Protein AF-0000000080790306 (afdb_homodimer)

Nearest PDB structures (foldseek):
  3jrs-assembly3_C  TM=6.496E-01  e=1.562E-02  Arabidopsis thaliana
  6v8l-assembly2_B  TM=5.147E-01  e=2.222E-02  Arachis hypogaea
  1y8c-assembly1_A  TM=3.894E-01  e=1.935E+00  Clostridium acetobutylicum ATCC 824
  3jrs-assembly3_C  TM=6.374E-01  e=2.378E-02  Arabidopsis thaliana
  6v8l-assembly2_B  TM=5.147E-01  e=3.000E-02  Arachis hypogaea

Radius of gyration: 19.48 Å; Cα contacts (8 Å, |Δi|>4): 700; chains: 2; bounding box: 51×55×48 Å

Secondary structure (DSSP, 8-state):
---EEEESS-HHHHHHHHT-HHHHHHHHTSEEEEEEEETTTTEEE-GGG-SS---EEEEEEEE--TTT--EEEEEEEEEEEEETTEEEEEEEETTSSEEEEEEEEEEEETTEEEEEEEEEEEE---HHHHHTT-S-GGGSTTT-HHHHIIIIIIHHHHHHHHSTHHHHTT-/---EEEESS-HHHHHHHHT-HHHHHHHH-SEEEEEEEETTTTEEE-GGG-SS---EEEEEEEEEETTTEEEEEEEEEEEEEEETTEEEEEEEETTSSEEEEEEEEEEEETTEEEEEEEEEEEE---HHHHHTT-S-GGGSTTT-HHHHIIIIIIHHHHHHHHSTHHHHTT-

pLDDT: mean 91.95, std 13.02, range [29.2, 98.88]

Structure (mmCIF, N/CA/C/O backbone):
data_AF-0000000080790306-model_v1
#
loop_
_entity.id
_entity.type
_entity.pdbx_description
1 polymer 'Uncharacterized protein'
#
loop_
_atom_site.group_PDB
_atom_site.id
_atom_site.type_symbol
_atom_site.label_atom_id
_atom_site.label_alt_id
_atom_site.label_comp_id
_atom_site.label_asym_id
_atom_site.label_entity_id
_atom_site.label_seq_id
_atom_site.pdbx_PDB_ins_code
_atom_site.Cartn_x
_atom_site.Cartn_y
_atom_site.Cartn_z
_atom_site.occupancy
_atom_site.B_iso_or_equiv
_atom_site.auth_seq_id
_atom_site.auth_comp_id
_atom_site.auth_asym_id
_atom_site.auth_atom_id
_atom_site.pdbx_PDB_model_num
ATOM 1 N N . MET A 1 1 ? -26.406 -3.283 -3.475 1 53.44 1 MET A N 1
ATOM 2 C CA . MET A 1 1 ? -25.328 -3.193 -4.441 1 53.44 1 MET A CA 1
ATOM 3 C C . MET A 1 1 ? -24.344 -4.355 -4.273 1 53.44 1 MET A C 1
ATOM 5 O O . MET A 1 1 ? -24.219 -4.91 -3.18 1 53.44 1 MET A O 1
ATOM 9 N N . ASN A 1 2 ? -23.719 -5.051 -5.355 1 72.06 2 ASN A N 1
ATOM 10 C CA . ASN A 1 2 ? -23.047 -6.352 -5.383 1 72.06 2 ASN A CA 1
ATOM 11 C C . ASN A 1 2 ? -21.641 -6.281 -4.812 1 72.06 2 ASN A C 1
ATOM 13 O O . ASN A 1 2 ? -20.812 -5.512 -5.297 1 72.06 2 ASN A O 1
ATOM 17 N N . ASN A 1 3 ? -21.438 -6.816 -3.713 1 92.62 3 ASN A N 1
ATOM 18 C CA . ASN A 1 3 ? -20.188 -6.871 -2.977 1 92.62 3 ASN A CA 1
ATOM 19 C C . ASN A 1 3 ? -19.359 -8.102 -3.352 1 92.62 3 ASN A C 1
ATOM 21 O O . ASN A 1 3 ? -18.578 -8.594 -2.547 1 92.62 3 ASN A O 1
ATOM 25 N N . SER A 1 4 ? -19.672 -8.5 -4.637 1 95.19 4 SER A N 1
ATOM 26 C CA . SER A 1 4 ? -18.984 -9.711 -5.066 1 95.19 4 SER A CA 1
ATOM 27 C C . SER A 1 4 ? -18.484 -9.586 -6.504 1 95.19 4 SER A C 1
ATOM 29 O O . SER A 1 4 ? -18.938 -8.711 -7.246 1 95.19 4 SER A O 1
ATOM 31 N N . ILE A 1 5 ? -17.547 -10.438 -6.812 1 95.88 5 ILE A N 1
ATOM 32 C CA . ILE A 1 5 ? -17.016 -10.477 -8.172 1 95.88 5 ILE A CA 1
ATOM 33 C C . ILE A 1 5 ? -16.562 -11.898 -8.5 1 95.88 5 ILE A C 1
ATOM 35 O O . ILE A 1 5 ? -16 -12.594 -7.648 1 95.88 5 ILE A O 1
ATOM 39 N N . LEU A 1 6 ? 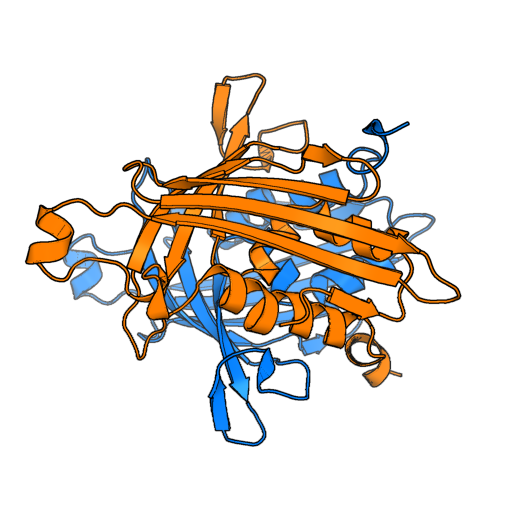-16.828 -12.305 -9.703 1 95.06 6 LEU A N 1
ATOM 40 C CA . LEU A 1 6 ? -16.281 -13.547 -10.25 1 95.06 6 LEU A CA 1
ATOM 41 C C . LEU A 1 6 ? -15.023 -13.281 -11.062 1 95.06 6 LEU A C 1
ATOM 43 O O . LEU A 1 6 ? -15.023 -12.43 -11.953 1 95.06 6 LEU A O 1
ATOM 47 N N . VAL A 1 7 ? -13.961 -13.984 -10.68 1 95 7 VAL A N 1
ATOM 48 C CA . VAL A 1 7 ? -12.711 -13.734 -11.375 1 95 7 VAL A CA 1
ATOM 49 C C . VAL A 1 7 ? -12.148 -15.047 -11.922 1 95 7 VAL A C 1
ATOM 51 O O . VAL A 1 7 ? -12.242 -16.094 -11.266 1 95 7 VAL A O 1
ATOM 54 N N . LYS A 1 8 ? -11.523 -14.969 -13.094 1 92.88 8 LYS A N 1
ATOM 55 C CA . LYS A 1 8 ? -10.867 -16.125 -13.688 1 92.88 8 LYS A CA 1
ATOM 56 C C . LYS A 1 8 ? -9.484 -16.344 -13.062 1 92.88 8 LYS A C 1
ATOM 58 O O . LYS A 1 8 ? -8.461 -16.094 -13.695 1 92.88 8 LYS A O 1
ATOM 63 N N . ALA A 1 9 ? -9.438 -16.766 -11.93 1 92.94 9 ALA A N 1
ATOM 64 C CA . ALA A 1 9 ? -8.227 -17.078 -11.172 1 92.94 9 ALA A CA 1
ATOM 65 C C . ALA A 1 9 ? -8.484 -18.172 -10.141 1 92.94 9 ALA A C 1
ATOM 67 O O . ALA A 1 9 ? -9.617 -18.328 -9.672 1 92.94 9 ALA A O 1
ATOM 68 N N . GLU A 1 10 ? -7.488 -18.844 -9.836 1 92.56 10 GLU A N 1
ATOM 69 C CA . GLU A 1 10 ? -7.598 -19.875 -8.82 1 92.56 10 GLU A CA 1
ATOM 70 C C . GLU A 1 10 ? -7.746 -19.266 -7.426 1 92.56 10 GLU A C 1
ATOM 72 O O . GLU A 1 10 ? -7.133 -18.25 -7.121 1 92.56 10 GLU A O 1
ATOM 77 N N . LYS A 1 11 ? -8.469 -19.969 -6.637 1 94.56 11 LYS A N 1
ATOM 78 C CA . LYS A 1 11 ? -8.648 -19.547 -5.25 1 94.56 11 LYS A CA 1
ATOM 79 C C . LYS A 1 11 ? -7.309 -19.344 -4.555 1 94.56 11 LYS A C 1
ATOM 81 O O . LYS A 1 11 ? -7.125 -18.375 -3.826 1 94.56 11 LYS A O 1
ATOM 86 N N . ARG A 1 12 ? -6.383 -20.219 -4.785 1 92.56 12 ARG A N 1
ATOM 87 C CA . ARG A 1 12 ? -5.074 -20.172 -4.141 1 92.56 12 ARG A CA 1
ATOM 88 C C . ARG A 1 12 ? -4.355 -18.875 -4.449 1 92.56 12 ARG A C 1
ATOM 90 O O . ARG A 1 12 ? -3.709 -18.281 -3.578 1 92.56 12 ARG A O 1
ATOM 97 N N . GLU A 1 13 ? -4.508 -18.359 -5.609 1 92.5 13 GLU A N 1
ATOM 98 C CA . GLU A 1 13 ? -3.861 -17.109 -6.023 1 92.5 13 GLU A CA 1
ATOM 99 C C . GLU A 1 13 ? -4.48 -15.914 -5.32 1 92.5 13 GLU A C 1
ATOM 101 O O . GLU A 1 13 ? -3.764 -15.008 -4.879 1 92.5 13 GLU A O 1
ATOM 106 N N . ILE A 1 14 ? -5.75 -15.953 -5.215 1 95.25 14 ILE A N 1
ATOM 107 C CA . ILE A 1 14 ? -6.469 -14.859 -4.566 1 95.25 14 ILE A CA 1
ATOM 108 C C . ILE A 1 14 ? -6.141 -14.836 -3.076 1 95.25 14 ILE A C 1
ATOM 110 O O . ILE A 1 14 ? -5.875 -13.773 -2.508 1 95.25 14 ILE A O 1
ATOM 114 N N . MET A 1 15 ? -6.082 -16.016 -2.533 1 95.38 15 MET A N 1
ATOM 115 C CA . MET A 1 15 ? -5.793 -16.125 -1.106 1 95.38 15 MET A CA 1
ATOM 116 C C . MET A 1 15 ? -4.398 -15.602 -0.789 1 95.38 15 MET A C 1
ATOM 118 O O . MET A 1 15 ? -4.191 -14.977 0.252 1 95.38 15 MET A O 1
ATOM 122 N N . LYS A 1 16 ? -3.471 -15.773 -1.653 1 93.31 16 LYS A N 1
ATOM 123 C CA . LYS A 1 16 ? -2.117 -15.266 -1.455 1 93.31 16 LYS A CA 1
ATOM 124 C C . LYS A 1 16 ? -2.109 -13.742 -1.367 1 93.31 16 LYS A C 1
ATOM 126 O O . LYS A 1 16 ? -1.291 -13.156 -0.653 1 93.31 16 LYS A O 1
ATOM 131 N N . ILE A 1 17 ? -3.057 -13.164 -2.039 1 96 17 ILE A N 1
ATOM 132 C CA . ILE A 1 17 ? -3.135 -11.711 -2.047 1 96 17 ILE A CA 1
ATOM 133 C C . ILE A 1 17 ? -3.814 -11.227 -0.77 1 96 17 ILE A C 1
ATOM 135 O O . ILE A 1 17 ? -3.283 -10.359 -0.065 1 96 17 ILE A O 1
ATOM 139 N N . ILE A 1 18 ? -4.879 -11.859 -0.409 1 97.81 18 ILE A N 1
ATOM 140 C CA . ILE A 1 18 ? -5.719 -11.266 0.624 1 97.81 18 ILE A CA 1
ATOM 141 C C . ILE A 1 18 ? -5.199 -11.656 2.004 1 97.81 18 ILE A C 1
ATOM 143 O O . ILE A 1 18 ? -5.594 -11.07 3.014 1 97.81 18 ILE A O 1
ATOM 147 N N . THR A 1 19 ? -4.324 -12.602 2.084 1 97.06 19 THR A N 1
ATOM 148 C CA . THR A 1 19 ? -3.746 -12.969 3.371 1 97.06 19 THR A CA 1
ATOM 149 C C . THR A 1 19 ? -2.463 -12.18 3.627 1 97.06 19 THR A C 1
ATOM 151 O O . THR A 1 19 ? -1.811 -12.367 4.656 1 97.06 19 THR A O 1
ATOM 154 N N . ASP A 1 20 ? -2.096 -11.367 2.766 1 97.06 20 ASP A N 1
ATOM 155 C CA . ASP A 1 20 ? -0.917 -10.508 2.863 1 97.06 20 ASP A CA 1
ATOM 156 C C . ASP A 1 20 ? -1.314 -9.055 3.09 1 97.06 20 ASP A C 1
ATOM 158 O O . ASP A 1 20 ? -1.719 -8.359 2.152 1 97.06 20 ASP A O 1
ATOM 162 N N . PRO A 1 21 ? -1.135 -8.57 4.27 1 98.38 21 PRO A N 1
ATOM 163 C CA . PRO A 1 21 ? -1.589 -7.211 4.57 1 98.38 21 PRO A CA 1
ATOM 164 C C . PRO A 1 21 ? -0.842 -6.148 3.768 1 98.38 21 PRO A C 1
ATOM 166 O O . PRO A 1 21 ? -1.409 -5.102 3.443 1 98.38 21 PRO A O 1
ATOM 169 N N . PHE A 1 22 ? 0.397 -6.383 3.443 1 98.5 22 PHE A N 1
ATOM 170 C CA . PHE A 1 22 ? 1.157 -5.41 2.668 1 98.5 22 PHE A CA 1
ATOM 171 C C . PHE A 1 22 ? 0.555 -5.234 1.279 1 98.5 22 PHE A C 1
ATOM 173 O O . PHE A 1 22 ? 0.382 -4.109 0.809 1 98.5 22 PHE A O 1
ATOM 180 N N . ARG A 1 23 ? 0.193 -6.285 0.692 1 97.88 23 ARG A N 1
ATOM 181 C CA . ARG A 1 23 ? -0.4 -6.246 -0.641 1 97.88 23 ARG A CA 1
ATOM 182 C C . ARG A 1 23 ? -1.838 -5.742 -0.585 1 97.88 23 ARG A C 1
ATOM 184 O O . ARG A 1 23 ? -2.225 -4.867 -1.361 1 97.88 23 ARG A O 1
ATOM 191 N N . LEU A 1 24 ? -2.572 -6.262 0.329 1 98.69 24 LEU A N 1
ATOM 192 C CA . LEU A 1 24 ? -3.982 -5.898 0.421 1 98.69 24 LEU A CA 1
ATOM 193 C C . LEU A 1 24 ? -4.141 -4.41 0.729 1 98.69 24 LEU A C 1
ATOM 195 O O . LEU A 1 24 ? -4.988 -3.738 0.138 1 98.69 24 LEU A O 1
ATOM 199 N N . PHE A 1 25 ? -3.371 -3.9 1.654 1 98.88 25 PHE A N 1
ATOM 200 C CA . PHE A 1 25 ? -3.488 -2.494 2.02 1 98.88 25 PHE A CA 1
ATOM 201 C C . PHE A 1 25 ? -3.027 -1.597 0.878 1 98.88 25 PHE A C 1
ATOM 203 O O . PHE A 1 25 ? -3.562 -0.503 0.685 1 98.88 25 PHE A O 1
ATOM 210 N N . GLY A 1 26 ? -2.061 -2.115 0.123 1 98.75 26 GLY A N 1
ATOM 211 C CA . GLY A 1 26 ? -1.696 -1.409 -1.095 1 98.75 26 GLY A CA 1
ATOM 212 C C . GLY A 1 26 ? -2.836 -1.312 -2.092 1 98.75 26 GLY A C 1
ATOM 213 O O . GLY A 1 26 ? -3.016 -0.279 -2.738 1 98.75 26 GLY A O 1
ATOM 214 N N . ILE A 1 27 ? -3.562 -2.312 -2.199 1 98.56 27 ILE A N 1
ATOM 215 C CA . ILE A 1 27 ? -4.703 -2.369 -3.107 1 98.56 27 ILE A 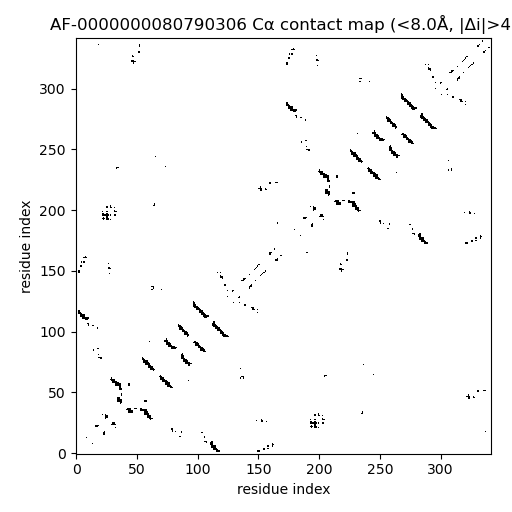CA 1
ATOM 216 C C . ILE A 1 27 ? -5.816 -1.461 -2.594 1 98.56 27 ILE A C 1
ATOM 218 O O . ILE A 1 27 ? -6.445 -0.74 -3.371 1 98.56 27 ILE A O 1
ATOM 222 N N . ILE A 1 28 ? -6.027 -1.481 -1.284 1 98.62 28 ILE A N 1
ATOM 223 C CA . ILE A 1 28 ? -7.051 -0.643 -0.671 1 98.62 28 ILE A CA 1
ATOM 224 C C . ILE A 1 28 ? -6.652 0.827 -0.789 1 98.62 28 ILE A C 1
ATOM 226 O O . ILE A 1 28 ? -7.508 1.695 -0.978 1 98.62 28 ILE A O 1
ATOM 230 N N . SER A 1 29 ? -5.402 1.112 -0.593 1 98.38 29 SER A N 1
ATOM 231 C CA . SER A 1 29 ? -4.773 2.412 -0.813 1 98.38 29 SER A CA 1
ATOM 232 C C . SER A 1 29 ? -5.309 3.457 0.16 1 98.38 29 SER A C 1
ATOM 234 O O . SER A 1 29 ? -5.387 4.641 -0.174 1 98.38 29 SER A O 1
ATOM 236 N N . HIS A 1 30 ? -5.809 3.127 1.282 1 98.75 30 HIS A N 1
ATOM 237 C CA . HIS A 1 30 ? -6.25 4.02 2.348 1 98.75 30 HIS A CA 1
ATOM 238 C C . HIS A 1 30 ? -5.547 3.697 3.662 1 98.75 30 HIS A C 1
ATOM 240 O O . HIS A 1 30 ? -5.762 4.379 4.668 1 98.75 30 HIS A O 1
ATOM 246 N N . ILE A 1 31 ? -4.793 2.678 3.645 1 98.75 31 ILE A N 1
ATOM 247 C CA . ILE A 1 31 ? -4.078 2.191 4.816 1 98.75 31 ILE A CA 1
ATOM 248 C C . ILE A 1 31 ? -2.592 2.047 4.492 1 98.75 31 ILE A C 1
ATOM 250 O O . ILE A 1 31 ? -2.207 1.201 3.684 1 98.75 31 ILE A O 1
ATOM 254 N N . ASN A 1 32 ? -1.826 2.82 5.082 1 98.81 32 ASN A N 1
ATOM 255 C CA . ASN A 1 32 ? -0.382 2.73 4.891 1 98.81 32 ASN A CA 1
ATOM 256 C C . ASN A 1 32 ? 0.318 2.209 6.145 1 98.81 32 ASN A C 1
ATOM 258 O O . ASN A 1 32 ? 0.206 2.805 7.215 1 98.81 32 ASN A O 1
ATOM 262 N N . ILE A 1 33 ? 1.04 1.168 5.992 1 98.81 33 ILE A N 1
ATOM 263 C CA . ILE A 1 33 ? 1.743 0.575 7.125 1 98.81 33 ILE A CA 1
ATOM 264 C C . ILE A 1 33 ? 2.988 1.398 7.449 1 98.81 33 ILE A C 1
ATOM 266 O O . ILE A 1 33 ? 3.836 1.621 6.582 1 98.81 33 ILE A O 1
ATOM 270 N N . LEU A 1 34 ? 3.066 1.772 8.695 1 98.62 34 LEU A N 1
ATOM 271 C CA . LEU A 1 34 ? 4.211 2.547 9.164 1 98.62 34 LEU A CA 1
ATOM 272 C C . LEU A 1 34 ? 5.211 1.655 9.891 1 98.62 34 LEU A C 1
ATOM 274 O O . LEU A 1 34 ? 6.422 1.832 9.75 1 98.62 34 LEU A O 1
ATOM 278 N N . GLN A 1 35 ? 4.668 0.783 10.672 1 98.69 35 GLN A N 1
ATOM 279 C CA . GLN A 1 35 ? 5.457 -0.131 11.492 1 98.69 35 GLN A CA 1
ATOM 280 C C . GLN A 1 35 ? 4.73 -1.461 11.68 1 98.69 35 GLN A C 1
ATOM 282 O O . GLN A 1 35 ? 3.51 -1.534 11.539 1 98.69 35 GLN A O 1
ATOM 287 N N . VAL A 1 36 ? 5.5 -2.455 12 1 98.5 36 VAL A N 1
ATOM 288 C CA . VAL A 1 36 ? 4.957 -3.768 12.336 1 98.5 36 VAL A CA 1
ATOM 289 C C . VAL A 1 36 ? 5.199 -4.059 13.812 1 98.5 36 VAL A C 1
ATOM 291 O O . VAL A 1 36 ? 6.172 -3.58 14.398 1 98.5 36 VAL A O 1
ATOM 294 N N . PHE A 1 37 ? 4.348 -4.852 14.391 1 98.38 37 PHE A N 1
ATOM 295 C CA . PHE A 1 37 ? 4.473 -5.168 15.812 1 98.38 37 PHE A CA 1
ATOM 296 C C . PHE A 1 37 ? 5.344 -6.402 16.016 1 98.38 37 PHE A C 1
ATOM 298 O O . PHE A 1 37 ? 5.082 -7.457 15.43 1 98.38 37 PHE A O 1
ATOM 305 N N . ASP A 1 38 ? 6.34 -6.227 16.766 1 97.56 38 ASP A N 1
ATOM 306 C CA . ASP A 1 38 ? 7.195 -7.316 17.234 1 97.56 38 ASP A CA 1
ATOM 307 C C . ASP A 1 38 ? 6.605 -7.988 18.469 1 97.56 38 ASP A C 1
ATOM 309 O O . ASP A 1 38 ? 6.758 -7.488 19.578 1 97.56 38 ASP A O 1
ATOM 313 N N . GLU A 1 39 ? 6.047 -9.141 18.266 1 96 39 GLU A N 1
ATOM 314 C CA . GLU A 1 39 ? 5.375 -9.836 19.359 1 96 39 GLU A CA 1
ATOM 315 C C . GLU A 1 39 ? 6.367 -10.266 20.438 1 96 39 GLU A C 1
ATOM 317 O O . GLU A 1 39 ? 6.02 -10.336 21.625 1 96 39 GLU A O 1
ATOM 322 N N . GLU A 1 40 ? 7.531 -10.586 20.094 1 95.56 40 GLU A N 1
ATOM 323 C CA . GLU A 1 40 ? 8.555 -11.047 21.016 1 95.56 40 GLU A CA 1
ATOM 324 C C . GLU A 1 40 ? 9.008 -9.922 21.938 1 95.56 40 GLU A C 1
ATOM 326 O O . GLU A 1 40 ? 9.117 -10.109 23.156 1 95.56 40 GLU A O 1
ATOM 331 N N . ASN A 1 41 ? 9.227 -8.766 21.406 1 96.88 41 ASN A N 1
ATOM 332 C CA . ASN A 1 41 ? 9.758 -7.648 22.188 1 96.88 41 ASN A CA 1
ATOM 333 C C . ASN A 1 41 ? 8.672 -6.645 22.547 1 96.88 41 ASN A C 1
ATOM 335 O O . ASN A 1 41 ? 8.93 -5.672 23.25 1 96.88 41 ASN A O 1
ATOM 339 N N . LYS A 1 42 ? 7.508 -6.773 22.047 1 96.81 42 LYS A N 1
ATOM 340 C CA . LYS A 1 42 ? 6.324 -5.98 22.359 1 96.81 42 LYS A CA 1
ATOM 341 C C . LYS A 1 42 ? 6.527 -4.516 21.984 1 96.81 42 LYS A C 1
ATOM 343 O O . LYS A 1 42 ? 6.203 -3.619 22.766 1 96.81 42 LYS A O 1
ATOM 348 N N . VAL A 1 43 ? 7.141 -4.312 20.844 1 97.25 43 VAL A N 1
ATOM 349 C CA . VAL A 1 43 ? 7.359 -2.963 20.328 1 97.25 43 VAL A CA 1
ATOM 350 C C . VAL A 1 43 ? 7.016 -2.912 18.844 1 97.25 43 VAL A C 1
ATOM 352 O O . VAL A 1 43 ? 7.035 -3.938 18.156 1 97.25 43 VAL A O 1
ATOM 355 N N . PHE A 1 44 ? 6.672 -1.745 18.406 1 97.88 44 PHE A N 1
ATOM 356 C CA . PHE A 1 44 ? 6.555 -1.518 16.984 1 97.88 44 PHE A CA 1
ATOM 357 C C . PHE A 1 44 ? 7.922 -1.241 16.359 1 97.88 44 PHE A C 1
ATOM 359 O O . PHE A 1 44 ? 8.711 -0.469 16.906 1 97.88 44 PHE A O 1
ATOM 366 N N . THR A 1 45 ? 8.172 -1.849 15.266 1 97.94 45 THR A N 1
ATOM 367 C CA . THR A 1 45 ? 9.477 -1.761 14.617 1 97.94 45 THR A CA 1
ATOM 368 C C . THR A 1 45 ? 9.359 -1.997 13.117 1 97.94 45 THR A C 1
ATOM 370 O O . THR A 1 45 ? 8.266 -1.894 12.555 1 97.94 45 THR A O 1
ATOM 373 N N . THR A 1 46 ? 10.492 -2.172 12.391 1 97.06 46 THR A N 1
ATOM 374 C CA . THR A 1 46 ? 10.523 -2.424 10.953 1 97.06 46 THR A CA 1
ATOM 375 C C . THR A 1 46 ? 10.547 -3.922 10.664 1 97.06 46 THR A C 1
ATOM 377 O O . THR A 1 46 ? 10.891 -4.723 11.539 1 97.06 46 THR A O 1
ATOM 380 N N . LEU A 1 47 ? 10.195 -4.258 9.531 1 97.12 47 LEU A N 1
ATOM 381 C CA . LEU A 1 47 ? 9.969 -5.641 9.117 1 97.12 47 LEU A CA 1
ATOM 382 C C . LEU A 1 47 ? 11.25 -6.461 9.242 1 97.12 47 LEU A C 1
ATOM 384 O O . LEU A 1 47 ? 11.203 -7.66 9.516 1 97.12 47 LEU A O 1
ATOM 388 N N . ASP A 1 48 ? 12.406 -5.844 9.102 1 96.12 48 ASP A N 1
ATOM 389 C CA . ASP A 1 48 ? 13.688 -6.539 9.094 1 96.12 48 ASP A CA 1
ATOM 390 C C . ASP A 1 48 ? 14.062 -7.008 10.5 1 96.12 48 ASP A C 1
ATOM 392 O O . ASP A 1 48 ? 14.969 -7.824 10.672 1 96.12 48 ASP A O 1
ATOM 396 N N . LYS A 1 49 ? 13.344 -6.566 11.445 1 97 49 LYS A N 1
ATOM 397 C CA . LYS A 1 49 ? 13.727 -6.828 12.828 1 97 49 LYS A CA 1
ATOM 398 C C . LYS A 1 49 ? 12.867 -7.93 13.438 1 97 49 LYS A C 1
ATOM 400 O O . LYS A 1 49 ? 13.008 -8.25 14.617 1 97 49 LYS A O 1
ATOM 405 N N . ILE A 1 50 ? 11.961 -8.469 12.648 1 96.38 50 ILE A N 1
ATOM 406 C CA . ILE A 1 50 ? 11.086 -9.484 13.211 1 96.38 50 ILE A CA 1
ATOM 407 C C . ILE A 1 50 ? 11.312 -10.812 12.5 1 96.38 50 ILE A C 1
ATOM 409 O O . ILE A 1 50 ? 11.805 -10.844 11.367 1 96.38 50 ILE A O 1
ATOM 413 N N . ASN A 1 51 ? 10.797 -11.898 13.109 1 91.62 51 ASN A N 1
ATOM 414 C CA . ASN A 1 51 ? 11.078 -13.234 12.602 1 91.62 51 ASN A CA 1
ATOM 415 C C . ASN A 1 51 ? 9.797 -13.961 12.203 1 91.62 51 ASN A C 1
ATOM 417 O O . ASN A 1 51 ? 9.852 -15.062 11.648 1 91.62 51 ASN A O 1
ATOM 421 N N . LYS A 1 52 ? 8.75 -13.359 12.586 1 92.25 52 LYS A N 1
ATOM 422 C CA . LYS A 1 52 ? 7.449 -13.906 12.203 1 92.25 52 LYS A CA 1
ATOM 423 C C . LYS A 1 52 ? 6.637 -12.883 11.414 1 92.25 52 LYS A C 1
ATOM 425 O O . LYS A 1 52 ? 6.719 -11.68 11.688 1 92.25 52 LYS A O 1
ATOM 430 N N . PHE A 1 53 ? 5.887 -13.383 10.539 1 93.81 53 PHE A N 1
ATOM 431 C CA . PHE A 1 53 ? 5.051 -12.484 9.758 1 93.81 53 PHE A CA 1
ATOM 432 C C . PHE A 1 53 ? 4.098 -11.703 10.656 1 93.81 53 PHE A C 1
ATOM 434 O O . PHE A 1 53 ? 3.4 -12.289 11.484 1 93.81 53 PHE A O 1
ATOM 441 N N . PRO A 1 54 ? 4.059 -10.461 10.547 1 95.88 54 PRO A N 1
ATOM 442 C CA . PRO A 1 54 ? 3.311 -9.641 11.492 1 95.88 54 PRO A CA 1
ATOM 443 C C . PRO A 1 54 ? 1.803 -9.68 11.25 1 95.88 54 PRO A C 1
ATOM 445 O O . PRO A 1 54 ? 1.362 -9.852 10.109 1 95.88 54 PRO A O 1
ATOM 448 N N . LYS A 1 55 ? 1.035 -9.43 12.289 1 96.75 55 LYS A N 1
ATOM 449 C CA . LYS A 1 55 ? -0.421 -9.383 12.195 1 96.75 55 LYS A CA 1
ATOM 450 C C . LYS A 1 55 ? -0.972 -8.086 12.781 1 96.75 55 LYS A C 1
ATOM 452 O O . LYS A 1 55 ? -2.182 -7.848 12.75 1 96.75 55 LYS A O 1
ATOM 457 N N . LYS A 1 56 ? -0.104 -7.324 13.398 1 98.56 56 LYS A N 1
ATOM 458 C CA . LYS A 1 56 ? -0.46 -6.031 13.977 1 98.56 56 LYS A CA 1
ATOM 459 C C . LYS A 1 56 ? 0.416 -4.918 13.414 1 98.56 56 LYS A C 1
ATOM 461 O O . LYS A 1 56 ? 1.626 -5.094 13.258 1 98.56 56 LYS A O 1
ATOM 466 N N . PHE A 1 57 ? -0.212 -3.848 13.203 1 98.75 57 PHE A N 1
ATOM 467 C CA . PHE A 1 57 ? 0.468 -2.771 12.492 1 98.75 57 PHE A CA 1
ATOM 468 C C . PHE A 1 57 ? 0.106 -1.416 13.086 1 98.75 57 PHE A C 1
ATOM 470 O O . PHE A 1 57 ? -1.028 -1.206 13.523 1 98.75 57 PHE A O 1
ATOM 477 N N . ARG A 1 58 ? 1.066 -0.555 13.109 1 98.75 58 ARG A N 1
ATOM 478 C CA . ARG A 1 58 ? 0.796 0.878 13.156 1 98.75 58 ARG A CA 1
ATOM 479 C C . ARG A 1 58 ? 0.624 1.448 11.75 1 98.75 58 ARG A C 1
ATOM 481 O O . ARG A 1 58 ? 1.442 1.192 10.867 1 98.75 58 ARG A O 1
ATOM 488 N N . VAL A 1 59 ? -0.483 2.193 11.586 1 98.75 59 VAL A N 1
ATOM 489 C CA . VAL A 1 59 ? -0.802 2.576 10.219 1 98.75 59 VAL A CA 1
ATOM 490 C C . VAL A 1 59 ? -1.175 4.059 10.164 1 98.75 59 VAL A C 1
ATOM 492 O O . VAL A 1 59 ? -1.418 4.676 11.203 1 98.75 59 VAL A O 1
ATOM 495 N N . MET A 1 60 ? -1.089 4.613 9.031 1 98.69 60 MET A N 1
ATOM 496 C CA . MET A 1 60 ? -1.728 5.879 8.688 1 98.69 60 MET A CA 1
ATOM 497 C C . MET A 1 60 ? -2.93 5.652 7.777 1 98.69 60 MET A C 1
ATOM 499 O O . MET A 1 60 ? -2.812 4.996 6.738 1 98.69 60 MET A O 1
ATOM 503 N N . TYR A 1 61 ? -4.074 6.102 8.172 1 98.31 61 TYR A N 1
ATOM 504 C CA . TYR A 1 61 ? -5.258 6.145 7.32 1 98.31 61 TYR A CA 1
ATOM 505 C C . TYR A 1 61 ? -5.281 7.414 6.48 1 98.31 61 TYR A C 1
ATOM 507 O O . TYR A 1 61 ? -4.992 8.508 6.98 1 98.31 61 TYR A O 1
ATOM 515 N N . ILE A 1 62 ? -5.602 7.258 5.25 1 98.25 62 ILE A N 1
ATOM 516 C CA . ILE A 1 62 ? -5.535 8.367 4.309 1 98.25 62 ILE A CA 1
ATOM 517 C C . ILE A 1 62 ? -6.871 8.508 3.582 1 98.25 62 ILE A C 1
ATOM 519 O O . ILE A 1 62 ? -7.367 7.543 2.994 1 98.25 62 ILE A O 1
ATOM 523 N N . PHE A 1 63 ? -7.434 9.68 3.643 1 97.19 63 PHE A N 1
ATOM 524 C CA . PHE A 1 63 ? -8.719 9.961 3.012 1 97.19 63 PHE A CA 1
ATOM 525 C C . PHE A 1 63 ? -8.633 11.203 2.133 1 97.19 63 PHE A C 1
ATOM 527 O O . PHE A 1 63 ? -7.938 12.164 2.473 1 97.19 63 PHE A O 1
ATOM 534 N N . GLY A 1 64 ? -9.391 11.148 1.053 1 95.06 64 GLY A N 1
ATOM 535 C CA . GLY A 1 64 ? -9.461 12.305 0.173 1 95.06 64 GLY A CA 1
ATOM 536 C C . GLY A 1 64 ? -8.43 12.266 -0.945 1 95.06 64 GLY A C 1
ATOM 537 O O . GLY A 1 64 ? -7.766 11.25 -1.144 1 95.06 64 GLY A O 1
ATOM 538 N N . THR A 1 65 ? -8.477 13.25 -1.775 1 93.44 65 THR A N 1
ATOM 539 C CA . THR A 1 65 ? -7.559 13.461 -2.891 1 93.44 65 THR A CA 1
ATOM 540 C C . THR A 1 65 ? -6.973 14.867 -2.85 1 93.44 65 THR A C 1
ATOM 542 O O . THR A 1 65 ? -7.426 15.711 -2.074 1 93.44 65 THR A O 1
ATOM 545 N N . PRO A 1 66 ? -5.953 15.078 -3.674 1 91.81 66 PRO A N 1
ATOM 546 C CA . PRO A 1 66 ? -5.43 16.453 -3.732 1 91.81 66 PRO A CA 1
ATOM 547 C C . PRO A 1 66 ? -6.5 17.469 -4.102 1 91.81 66 PRO A C 1
ATOM 549 O O . PRO A 1 66 ? -6.434 18.625 -3.664 1 91.81 66 PRO A O 1
ATOM 552 N N . ASP A 1 67 ? -7.477 17.078 -4.773 1 90.25 67 ASP A N 1
ATOM 553 C CA . ASP A 1 67 ? -8.531 17.969 -5.227 1 90.25 67 ASP A CA 1
ATOM 554 C C . ASP A 1 67 ? -9.562 18.219 -4.129 1 90.25 67 ASP A C 1
ATOM 556 O O . ASP A 1 67 ? -10.148 19.297 -4.047 1 90.25 67 ASP A O 1
ATOM 560 N N . THR A 1 68 ? -9.773 17.297 -3.287 1 90.31 68 THR A N 1
ATOM 561 C CA . THR A 1 68 ? -10.836 17.391 -2.291 1 90.31 68 THR A CA 1
ATOM 562 C C . THR A 1 68 ? -10.258 17.703 -0.914 1 90.31 68 THR A C 1
ATOM 564 O O . THR A 1 68 ? -10.984 18.078 0.003 1 90.31 68 THR A O 1
ATOM 567 N N . GLY A 1 69 ? -8.945 17.594 -0.819 1 92.5 69 GLY A N 1
ATOM 568 C CA . GLY A 1 69 ? -8.305 17.703 0.479 1 92.5 69 GLY A CA 1
ATOM 569 C C . GLY A 1 69 ? -7.988 16.375 1.117 1 92.5 69 GLY A C 1
ATOM 570 O O . GLY A 1 69 ? -8.828 15.461 1.115 1 92.5 69 GLY A O 1
ATOM 571 N N . ILE A 1 70 ? -6.793 16.266 1.646 1 95.25 70 ILE A N 1
ATOM 572 C CA . ILE A 1 70 ? -6.348 15.008 2.223 1 95.25 70 ILE A CA 1
ATOM 573 C C . ILE A 1 70 ? -6.379 15.094 3.746 1 95.25 70 ILE A C 1
ATOM 575 O O . ILE A 1 70 ? -5.934 16.094 4.324 1 95.25 70 ILE A O 1
ATOM 579 N N . LYS A 1 71 ? -6.953 14.109 4.348 1 94.31 71 LYS A N 1
ATOM 580 C CA . LYS A 1 71 ? -6.945 13.945 5.797 1 94.31 71 LYS A CA 1
ATOM 581 C C . LYS A 1 71 ? -6.324 12.609 6.195 1 94.31 71 LYS A C 1
ATOM 583 O O . LYS A 1 71 ? -6.559 11.586 5.543 1 94.31 71 LYS A O 1
ATOM 588 N N . THR A 1 72 ? -5.57 12.688 7.293 1 95.19 72 THR A N 1
ATOM 589 C CA . THR A 1 72 ? -4.918 11.461 7.746 1 95.19 72 THR A CA 1
ATOM 590 C C . THR A 1 72 ? -5.133 11.258 9.242 1 95.19 72 THR A C 1
ATOM 592 O O . THR A 1 72 ? -5.301 12.219 9.992 1 95.19 72 THR A O 1
ATOM 595 N N . PHE A 1 73 ? -5.16 9.945 9.617 1 94.62 73 PHE A N 1
ATOM 596 C CA . PHE A 1 73 ? -5.156 9.492 11.008 1 94.62 73 PHE A CA 1
ATOM 597 C C . PHE A 1 73 ? -4.047 8.477 11.242 1 94.62 73 PHE A C 1
ATOM 599 O O . PHE A 1 73 ? -3.779 7.633 10.383 1 94.62 73 PHE A O 1
ATOM 606 N N . LEU A 1 74 ? -3.539 8.656 12.367 1 97.75 74 LEU A N 1
ATOM 607 C CA . LEU A 1 74 ? -2.754 7.52 12.836 1 97.75 74 LEU A CA 1
ATOM 608 C C . LEU A 1 74 ? -3.654 6.461 13.461 1 97.75 74 LEU A C 1
ATOM 610 O O . LEU A 1 74 ? -4.73 6.781 13.977 1 97.75 74 LEU A O 1
ATOM 614 N N . GLY A 1 75 ? -3.229 5.234 13.375 1 98.5 75 GLY A N 1
ATOM 615 C CA . GLY A 1 75 ? -4.035 4.172 13.953 1 98.5 75 GLY A CA 1
ATOM 616 C C . GLY A 1 75 ? -3.342 2.824 13.953 1 98.5 75 GLY A C 1
ATOM 617 O O . GLY A 1 75 ? -2.111 2.752 13.961 1 98.5 75 GLY A O 1
ATOM 618 N N . TYR A 1 76 ? -4.199 1.842 14.07 1 98.81 76 TYR A N 1
ATOM 619 C CA . TYR A 1 76 ? -3.756 0.454 14.141 1 98.81 76 TYR A CA 1
ATOM 620 C C . TYR A 1 76 ? -4.559 -0.424 13.195 1 98.81 76 TYR A C 1
ATOM 622 O O . TYR A 1 76 ? -5.699 -0.097 12.852 1 98.81 76 TYR A O 1
ATOM 630 N N . ALA A 1 77 ? -3.992 -1.393 12.703 1 98.81 77 ALA A N 1
ATOM 631 C CA . ALA A 1 77 ? -4.652 -2.434 11.922 1 98.81 77 ALA A CA 1
ATOM 632 C C . ALA A 1 77 ? -4.188 -3.822 12.352 1 98.81 77 ALA A C 1
ATOM 634 O O . ALA A 1 77 ? -3.039 -3.996 12.773 1 98.81 77 ALA A O 1
ATOM 635 N N . GLU A 1 78 ? -5.094 -4.766 12.266 1 98.81 78 GLU A N 1
ATOM 636 C CA . GLU A 1 78 ? -4.801 -6.145 12.641 1 98.81 78 GLU A CA 1
ATOM 637 C C . GLU A 1 78 ? -5.367 -7.129 11.625 1 98.81 78 GLU A C 1
ATOM 639 O O . GLU A 1 78 ? -6.473 -6.938 11.109 1 98.81 78 GLU A O 1
ATOM 644 N N . GLY A 1 79 ? -4.676 -8.172 11.484 1 97.75 79 GLY A N 1
ATOM 645 C CA . GLY A 1 79 ? -5.02 -9.234 10.555 1 97.75 79 GLY A CA 1
ATOM 646 C C . GLY A 1 79 ? -3.826 -9.766 9.789 1 97.75 79 GLY A C 1
ATOM 647 O O . GLY A 1 79 ? -2.699 -9.312 9.992 1 97.75 79 GLY A O 1
ATOM 648 N N . PRO A 1 80 ? -3.904 -10.805 8.953 1 97.31 80 PRO A N 1
ATOM 649 C CA . PRO A 1 80 ? -5.184 -11.469 8.695 1 97.31 80 PRO A CA 1
ATOM 650 C C . PRO A 1 80 ? -5.582 -12.445 9.797 1 97.31 80 PRO A C 1
ATOM 652 O O . PRO A 1 80 ? -4.723 -13.133 10.352 1 97.31 80 PRO A O 1
ATOM 655 N N . ASN A 1 81 ? -6.809 -12.398 10.203 1 97.69 81 ASN A N 1
ATOM 656 C CA . ASN A 1 81 ? -7.422 -13.516 10.898 1 97.69 81 ASN A CA 1
ATOM 657 C C . ASN A 1 81 ? -8.094 -14.484 9.93 1 97.69 81 ASN A C 1
ATOM 659 O O . ASN A 1 81 ? -9.047 -14.117 9.234 1 97.69 81 ASN A O 1
ATOM 663 N N . ILE A 1 82 ? -7.551 -15.68 9.891 1 96.38 82 ILE A N 1
ATOM 664 C CA . ILE A 1 82 ? -8.055 -16.656 8.93 1 96.38 82 ILE A CA 1
ATOM 665 C C . ILE A 1 82 ? -9.406 -17.188 9.398 1 96.38 82 ILE A C 1
ATOM 667 O O . ILE A 1 82 ? -9.539 -17.641 10.539 1 96.38 82 ILE A O 1
ATOM 671 N N . ILE A 1 83 ? -10.352 -17.109 8.594 1 95.94 83 ILE A N 1
ATOM 672 C CA . ILE A 1 83 ? -11.688 -17.641 8.828 1 95.94 83 ILE A CA 1
ATOM 673 C C . ILE A 1 83 ? -12.047 -18.641 7.73 1 95.94 83 ILE A C 1
ATOM 675 O O . ILE A 1 83 ? -11.344 -18.734 6.723 1 95.94 83 ILE A O 1
ATOM 679 N N . PRO A 1 84 ? -13.07 -19.406 7.902 1 93.81 84 PRO A N 1
ATOM 680 C CA . PRO A 1 84 ? -13.422 -20.375 6.855 1 93.81 84 PRO A CA 1
ATOM 681 C C . PRO A 1 84 ? -13.609 -19.719 5.492 1 93.81 84 PRO A C 1
ATOM 683 O O . PRO A 1 84 ? -14.477 -18.859 5.332 1 93.81 84 PRO A O 1
ATOM 686 N N . ASN A 1 85 ? -12.875 -20 4.602 1 93 85 ASN A N 1
ATOM 687 C CA . ASN A 1 85 ? -12.898 -19.578 3.209 1 93 85 ASN A CA 1
ATOM 688 C C . ASN A 1 85 ? -12.57 -18.094 3.078 1 93 85 ASN A C 1
ATOM 690 O O . ASN A 1 85 ? -13.023 -17.438 2.141 1 93 85 ASN A O 1
ATOM 694 N N . GLY A 1 86 ? -11.914 -17.578 4.102 1 96.31 86 GLY A N 1
ATOM 695 C CA . GLY A 1 86 ? -11.625 -16.156 3.947 1 96.31 86 GLY A CA 1
ATOM 696 C C . GLY A 1 86 ? -10.75 -15.609 5.055 1 96.31 86 GLY A C 1
ATOM 697 O O . GLY A 1 86 ? -10.023 -16.359 5.711 1 96.31 86 GLY A O 1
ATOM 698 N N . VAL A 1 87 ? -10.664 -14.305 5.086 1 98.38 87 VAL A N 1
ATOM 699 C CA . VAL A 1 87 ? -9.844 -13.602 6.059 1 98.38 87 VAL A CA 1
ATOM 700 C C . VAL A 1 87 ? -10.617 -12.422 6.633 1 98.38 87 VAL A C 1
ATOM 702 O O . VAL A 1 87 ? -11.586 -11.945 6.027 1 98.38 87 VAL A O 1
ATOM 705 N N . LYS A 1 88 ? -10.242 -12.008 7.75 1 98.62 88 LYS A N 1
ATOM 706 C CA . LYS A 1 88 ? -10.781 -10.828 8.414 1 98.62 88 LYS A CA 1
ATOM 707 C C . LYS A 1 88 ? -9.656 -9.875 8.836 1 98.62 88 LYS A C 1
ATOM 709 O O . LYS A 1 88 ? -8.617 -10.32 9.32 1 98.62 88 LYS A O 1
ATOM 714 N N . TYR A 1 89 ? -9.828 -8.609 8.594 1 98.88 89 TYR A N 1
ATOM 715 C CA . TYR A 1 89 ? -9 -7.52 9.102 1 98.88 89 TYR A CA 1
ATOM 716 C C . TYR A 1 89 ? -9.844 -6.508 9.875 1 98.88 89 TYR A C 1
ATOM 718 O O . TYR A 1 89 ? -11.039 -6.371 9.625 1 98.88 89 TYR A O 1
ATOM 726 N N . GLN A 1 90 ? -9.203 -5.816 10.766 1 98.88 90 GLN A N 1
ATOM 727 C CA . GLN A 1 90 ? -9.852 -4.719 11.484 1 98.88 90 GLN A CA 1
ATOM 728 C C . GLN A 1 90 ? -8.836 -3.658 11.898 1 98.88 90 GLN A C 1
ATOM 730 O O . GLN A 1 90 ? -7.629 -3.91 11.891 1 98.88 90 GLN A O 1
ATOM 735 N N . GLY A 1 91 ? -9.305 -2.5 12.234 1 98.75 91 GLY A N 1
ATOM 736 C CA . GLY A 1 91 ? -8.438 -1.422 12.688 1 98.75 91 GLY A CA 1
ATOM 737 C C . GLY A 1 91 ? -9.195 -0.249 13.266 1 98.75 91 GLY A C 1
ATOM 738 O O . GLY A 1 91 ? -10.43 -0.251 13.289 1 98.75 91 GLY A O 1
ATOM 739 N N . ASN A 1 92 ? -8.445 0.65 13.805 1 98.62 92 ASN A N 1
ATOM 740 C CA . ASN A 1 92 ? -9.016 1.854 14.398 1 98.62 92 ASN A CA 1
ATOM 741 C C . ASN A 1 92 ? -8.008 3.002 14.414 1 98.62 92 ASN A C 1
ATOM 743 O O . ASN A 1 92 ? -6.801 2.775 14.359 1 98.62 92 ASN A O 1
ATOM 747 N N . SER A 1 93 ? -8.578 4.148 14.5 1 97.56 93 SER A N 1
ATOM 748 C CA . SER A 1 93 ? -7.73 5.32 14.68 1 97.56 93 SER A CA 1
ATOM 749 C C . SER A 1 93 ? -7.285 5.457 16.125 1 97.56 93 SER A C 1
ATOM 751 O O . SER A 1 93 ? -7.98 5.012 17.047 1 97.56 93 SER A O 1
ATOM 753 N N . GLU A 1 94 ? -6.18 6.09 16.328 1 96.38 94 GLU A N 1
ATOM 754 C CA . GLU A 1 94 ? -5.637 6.297 17.656 1 96.38 94 GLU A CA 1
ATOM 755 C C . GLU A 1 94 ? -6.582 7.133 18.516 1 96.38 94 GLU A C 1
ATOM 757 O O . GLU A 1 94 ? -6.684 6.918 19.734 1 96.38 94 GLU A O 1
ATOM 762 N N . ASP A 1 95 ? -7.219 8.055 17.891 1 93.12 95 ASP A N 1
ATOM 763 C CA . ASP A 1 95 ? -8.109 8.938 18.656 1 93.12 95 ASP A CA 1
ATOM 764 C C . ASP A 1 95 ? -9.461 8.281 18.891 1 93.12 95 ASP A C 1
ATOM 766 O O . ASP A 1 95 ? -10.391 8.922 19.375 1 93.12 95 ASP A O 1
ATOM 770 N N . GLU A 1 96 ? -9.664 7.066 18.391 1 94.81 96 GLU A N 1
ATOM 771 C CA . GLU A 1 96 ? -10.805 6.203 18.656 1 94.81 96 GLU A CA 1
ATOM 772 C C . GLU A 1 96 ? -12.07 6.746 17.984 1 94.81 96 GLU A C 1
ATOM 774 O O . GLU A 1 96 ? -13.18 6.5 18.469 1 94.81 96 GLU A O 1
ATOM 779 N N . THR A 1 97 ? -11.906 7.453 16.969 1 95.12 97 THR A N 1
ATOM 780 C CA . THR A 1 97 ? -13.062 8.016 16.281 1 95.12 97 THR A CA 1
ATOM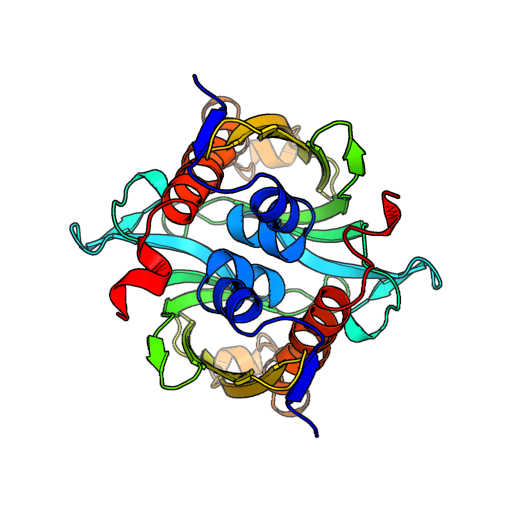 781 C C . THR A 1 97 ? -13.438 7.188 15.062 1 95.12 97 THR A C 1
ATOM 783 O O . THR A 1 97 ? -14.531 7.328 14.516 1 95.12 97 THR A O 1
ATOM 786 N N . PHE A 1 98 ? -12.516 6.426 14.602 1 97.12 98 PHE A N 1
ATOM 787 C CA . PHE A 1 98 ? -12.711 5.652 13.383 1 97.12 98 PHE A CA 1
ATOM 788 C C . PHE A 1 98 ? -12.375 4.184 13.617 1 97.12 98 PHE A C 1
ATOM 790 O O . PHE A 1 98 ? -11.312 3.859 14.141 1 97.12 98 PHE A O 1
ATOM 797 N N . TYR A 1 99 ? -13.273 3.279 13.289 1 98.19 99 TYR A N 1
ATOM 798 C CA . TYR A 1 99 ? -13.117 1.83 13.328 1 98.19 99 TYR A CA 1
ATOM 799 C C . TYR A 1 99 ? -13.539 1.195 12.016 1 98.19 99 TYR A C 1
ATOM 801 O O . TYR A 1 99 ? -14.508 1.636 11.391 1 98.19 99 TYR A O 1
ATOM 809 N N . TRP A 1 100 ? -12.867 0.186 11.617 1 98.44 100 TRP A N 1
ATOM 810 C CA . TRP A 1 100 ? -13.266 -0.541 10.414 1 98.44 100 TRP A CA 1
ATOM 811 C C . TRP A 1 100 ? -12.984 -2.033 10.562 1 98.44 100 TRP A C 1
ATOM 813 O O . TRP A 1 100 ? -12.117 -2.436 11.344 1 98.44 100 TRP A O 1
ATOM 823 N N . GLU A 1 101 ? -13.703 -2.842 9.891 1 98.75 101 GLU A N 1
ATOM 824 C CA . GLU A 1 101 ? -13.492 -4.277 9.711 1 98.75 101 GLU A CA 1
ATOM 825 C C . GLU A 1 101 ? -13.852 -4.715 8.297 1 98.75 101 GLU A C 1
ATOM 827 O O . GLU A 1 101 ? -14.789 -4.184 7.691 1 98.75 101 GLU A O 1
ATOM 832 N N . ILE A 1 102 ? -13.125 -5.645 7.793 1 98.69 102 ILE A N 1
ATOM 833 C CA . ILE A 1 102 ? -13.422 -6.188 6.473 1 98.69 102 ILE A CA 1
ATOM 834 C C . ILE A 1 102 ? -13.258 -7.707 6.492 1 98.69 102 ILE A C 1
ATOM 836 O O . ILE A 1 102 ? -12.336 -8.227 7.125 1 98.69 102 ILE A O 1
ATOM 840 N N . GLU A 1 103 ? -14.141 -8.367 5.902 1 98.69 103 GLU A N 1
ATOM 841 C CA . GLU A 1 103 ? -14.078 -9.797 5.617 1 98.69 103 GLU A CA 1
ATOM 842 C C . GLU A 1 103 ? -14.07 -10.062 4.117 1 98.69 103 GLU A C 1
ATOM 844 O O . GLU A 1 103 ? -14.82 -9.438 3.365 1 98.69 103 GLU A O 1
ATOM 849 N N . ILE A 1 104 ? -13.25 -10.906 3.715 1 98.62 104 ILE A N 1
ATOM 850 C CA . ILE A 1 104 ? -13.141 -11.305 2.316 1 98.62 104 ILE A CA 1
ATOM 851 C C . ILE A 1 104 ? -13.25 -12.82 2.203 1 98.62 104 ILE A C 1
ATOM 853 O O . ILE A 1 104 ? -12.469 -13.555 2.814 1 98.62 104 ILE A O 1
ATOM 857 N N . PHE A 1 105 ? -14.195 -13.258 1.452 1 98.25 105 PHE A N 1
ATOM 858 C CA . PHE A 1 105 ? -14.438 -14.68 1.266 1 98.25 105 PHE A CA 1
ATOM 859 C C . PHE A 1 105 ? -14.156 -15.094 -0.175 1 98.25 105 PHE A C 1
ATOM 861 O O . PHE A 1 105 ? -14.5 -14.367 -1.111 1 98.25 105 PHE A O 1
ATOM 868 N N . VAL A 1 106 ? -13.547 -16.203 -0.325 1 98 106 VAL A N 1
ATOM 869 C CA . VAL A 1 106 ? -13.25 -16.719 -1.657 1 98 106 VAL A CA 1
ATOM 870 C C . VAL A 1 106 ? -13.805 -18.141 -1.799 1 98 106 VAL A C 1
ATOM 872 O O . VAL A 1 106 ? -13.5 -19.016 -0.985 1 98 106 VAL A O 1
ATOM 875 N N . THR A 1 107 ? -14.602 -18.344 -2.756 1 97.19 107 THR A N 1
ATOM 876 C CA . THR A 1 107 ? -15.141 -19.656 -3.076 1 97.19 107 THR A CA 1
ATOM 877 C C . THR A 1 107 ? -14.703 -20.094 -4.469 1 97.19 107 THR A C 1
ATOM 879 O O . THR A 1 107 ? -14.852 -19.359 -5.438 1 97.19 107 THR A O 1
ATOM 882 N N . GLU A 1 108 ? -14.188 -21.281 -4.508 1 96.06 108 GLU A N 1
ATOM 883 C CA . GLU A 1 108 ? -13.711 -21.828 -5.777 1 96.06 108 GLU A CA 1
ATOM 884 C C . GLU A 1 108 ? -14.867 -22.297 -6.652 1 96.06 108 GLU A C 1
ATOM 886 O O . GLU A 1 108 ? -15.82 -22.906 -6.152 1 96.06 108 GLU A O 1
ATOM 891 N N . ARG A 1 109 ? -14.734 -21.984 -7.938 1 92.88 109 ARG A N 1
ATOM 892 C CA . ARG A 1 109 ? -15.625 -22.484 -8.984 1 92.88 109 ARG A CA 1
ATOM 893 C C . ARG A 1 109 ? -14.844 -23.156 -10.102 1 92.88 109 ARG A C 1
ATOM 895 O O . ARG A 1 109 ? -13.641 -23.391 -9.969 1 92.88 109 ARG A O 1
ATOM 902 N N . ILE A 1 110 ? -15.539 -23.562 -11.086 1 91 110 ILE A N 1
ATOM 903 C CA . ILE A 1 110 ? -14.867 -24.156 -12.242 1 91 110 ILE A CA 1
ATOM 904 C C . ILE A 1 110 ? -14.078 -23.078 -12.984 1 91 110 ILE A C 1
ATOM 906 O O . ILE A 1 110 ? -14.672 -22.156 -13.547 1 91 110 ILE A O 1
ATOM 910 N N . GLU A 1 111 ? -12.852 -23.094 -12.953 1 88.69 111 GLU A N 1
ATOM 911 C CA . GLU A 1 111 ? -11.898 -22.219 -13.625 1 88.69 111 GLU A CA 1
ATOM 912 C C . GLU A 1 111 ? -12.078 -20.766 -13.18 1 88.69 111 GLU A C 1
ATOM 914 O O . GLU A 1 111 ? -11.781 -19.844 -13.945 1 88.69 111 GLU A O 1
ATOM 919 N N . ALA A 1 112 ? -12.703 -20.516 -12.109 1 93.94 112 ALA A N 1
ATOM 920 C CA . ALA A 1 112 ? -12.945 -19.188 -11.578 1 93.94 112 ALA A CA 1
ATOM 921 C C . ALA A 1 112 ? -13.094 -19.219 -10.062 1 93.94 112 ALA A C 1
ATOM 923 O O . ALA A 1 112 ? -13.148 -20.281 -9.461 1 93.94 112 ALA A O 1
ATOM 924 N N . SER A 1 113 ? -13.039 -18.078 -9.477 1 96 113 SER A N 1
ATOM 925 C CA . SER A 1 113 ? -13.305 -17.906 -8.047 1 96 113 SER A CA 1
ATOM 926 C C . SER A 1 113 ? -14.227 -16.719 -7.801 1 96 113 SER A C 1
ATOM 928 O O . SER A 1 113 ? -14.086 -15.672 -8.438 1 96 113 SER A O 1
ATOM 930 N N . ASN A 1 114 ? -15.148 -16.953 -6.953 1 96.81 114 ASN A N 1
ATOM 931 C CA . ASN A 1 114 ? -16 -15.875 -6.488 1 96.81 114 ASN A CA 1
ATOM 932 C C . ASN A 1 114 ? -15.453 -15.219 -5.223 1 96.81 114 ASN A C 1
ATOM 934 O O . ASN A 1 114 ? -15.109 -15.914 -4.266 1 96.81 114 ASN A O 1
ATOM 938 N N . ILE A 1 115 ? -15.328 -13.961 -5.273 1 98.06 115 ILE A N 1
ATOM 939 C CA . ILE A 1 115 ? -14.859 -13.211 -4.109 1 98.06 115 ILE A CA 1
ATOM 940 C C . ILE A 1 115 ? -16.016 -12.375 -3.545 1 98.06 115 ILE A C 1
ATOM 942 O O . ILE A 1 115 ? -16.672 -11.648 -4.281 1 98.06 115 ILE A O 1
ATOM 946 N N . VAL A 1 116 ? -16.25 -12.453 -2.264 1 98.12 116 VAL A N 1
ATOM 947 C CA . VAL A 1 116 ? -17.266 -11.664 -1.571 1 98.12 116 VAL A CA 1
ATOM 948 C C . VAL A 1 116 ? -16.594 -10.773 -0.524 1 98.12 116 VAL A C 1
ATOM 950 O O . VAL A 1 116 ? -15.75 -11.234 0.246 1 98.12 116 VAL A O 1
ATOM 953 N N . PHE A 1 117 ? -16.984 -9.547 -0.545 1 98.44 117 PHE A N 1
ATOM 954 C CA . PHE A 1 117 ? -16.438 -8.57 0.385 1 98.44 117 PHE A CA 1
ATOM 955 C C . PHE A 1 117 ? -17.5 -8.062 1.343 1 98.44 117 PHE A C 1
ATOM 957 O O . PHE A 1 117 ? -18.609 -7.73 0.922 1 98.44 117 PHE A O 1
ATOM 964 N N . ASN A 1 118 ? -17.156 -7.984 2.609 1 97.69 118 ASN A N 1
ATOM 965 C CA . ASN A 1 118 ? -17.969 -7.328 3.631 1 97.69 118 ASN A CA 1
ATOM 966 C C . ASN A 1 118 ? -17.156 -6.328 4.441 1 97.69 118 ASN A C 1
ATOM 968 O O . ASN A 1 118 ? -16.219 -6.707 5.141 1 97.69 118 ASN A O 1
ATOM 972 N N . MET A 1 119 ? -17.516 -5.094 4.332 1 97.88 119 MET A N 1
ATOM 973 C CA . MET A 1 119 ? -16.797 -4.078 5.094 1 97.88 119 MET A CA 1
ATOM 974 C C . MET A 1 119 ? -17.766 -3.213 5.895 1 97.88 119 MET A C 1
ATOM 976 O O . MET A 1 119 ? -18.828 -2.852 5.398 1 97.88 119 MET A O 1
ATOM 980 N N . ASN A 1 120 ? -17.359 -2.955 7.102 1 97.12 120 ASN A N 1
ATOM 981 C CA . ASN A 1 120 ? -18.078 -2.061 7.996 1 97.12 120 ASN A CA 1
ATOM 982 C C . ASN A 1 120 ? -17.156 -1.009 8.609 1 97.12 120 ASN A C 1
ATOM 984 O O . ASN A 1 120 ? -15.977 -1.273 8.844 1 97.12 120 ASN A O 1
ATOM 988 N N . THR A 1 121 ? -17.734 0.14 8.812 1 97.38 121 THR A N 1
ATOM 989 C CA . THR A 1 121 ? -17.016 1.205 9.492 1 97.38 121 THR A CA 1
ATOM 990 C C . THR A 1 121 ? -17.891 1.887 10.531 1 97.38 121 THR A C 1
ATOM 992 O O . THR A 1 121 ? -19.109 1.909 10.398 1 97.38 121 THR A O 1
ATOM 995 N N . ILE A 1 122 ? -17.25 2.342 11.547 1 96.75 122 ILE A N 1
ATOM 996 C CA . ILE A 1 122 ? -17.844 3.225 12.547 1 96.75 122 ILE A CA 1
ATOM 997 C C . ILE A 1 122 ? -17.031 4.512 12.648 1 96.75 122 ILE A C 1
ATOM 999 O O . ILE A 1 122 ? -15.805 4.473 12.812 1 96.75 122 ILE A O 1
ATOM 1003 N N . TYR A 1 123 ? -17.703 5.598 12.453 1 95.19 123 TYR A N 1
ATOM 1004 C CA . TYR A 1 123 ? -17.062 6.898 12.562 1 95.19 123 TYR A CA 1
ATOM 1005 C C . TYR A 1 123 ? -17.828 7.812 13.508 1 95.19 123 TYR A C 1
ATOM 1007 O O . TYR A 1 123 ? -19 8.109 13.281 1 95.19 123 TYR A O 1
ATOM 1015 N N . LYS A 1 124 ? -17.156 8.195 14.602 1 93.06 124 LYS A N 1
ATOM 1016 C CA . LYS A 1 124 ? -17.703 9.102 15.609 1 93.06 124 LYS A CA 1
ATOM 1017 C C . LYS A 1 124 ? -16.75 10.266 15.875 1 93.06 124 LYS A C 1
ATOM 1019 O O . LYS A 1 124 ? -16.016 10.258 16.875 1 93.06 124 LYS A O 1
ATOM 1024 N N . PRO A 1 125 ? -16.844 11.25 15.039 1 89.94 125 PRO A N 1
ATOM 1025 C CA . PRO A 1 125 ? -15.938 12.383 15.258 1 89.94 125 PRO A CA 1
ATOM 1026 C C . PRO A 1 125 ? -16.25 13.148 16.547 1 89.94 125 PRO A C 1
ATOM 1028 O O . PRO A 1 125 ? -17.391 13.18 16.984 1 89.94 125 PRO A O 1
ATOM 1031 N N . LYS A 1 126 ? -15.234 13.773 17.062 1 87.88 126 LYS A N 1
ATOM 1032 C CA . LYS A 1 126 ? -15.43 14.625 18.234 1 87.88 126 LYS A CA 1
ATOM 1033 C C . LYS A 1 126 ? -16.219 15.875 17.875 1 87.88 126 LYS A C 1
ATOM 1035 O O . LYS A 1 126 ? -16.156 16.359 16.75 1 87.88 126 LYS A O 1
ATOM 1040 N N . VAL A 1 127 ? -16.859 16.359 18.859 1 84.62 127 VAL A N 1
ATOM 1041 C CA . VAL A 1 127 ? -17.734 17.516 18.672 1 84.62 127 VAL A CA 1
ATOM 1042 C C . VAL A 1 127 ? -16.922 18.703 18.141 1 84.62 127 VAL A C 1
ATOM 1044 O O . VAL A 1 127 ? -17.344 19.391 17.203 1 84.62 127 VAL A O 1
ATOM 1047 N N . VAL A 1 128 ? -15.812 18.859 18.625 1 86 128 VAL A N 1
ATOM 1048 C CA . VAL A 1 128 ? -14.969 19.984 18.234 1 86 128 VAL A CA 1
ATOM 1049 C C . VAL A 1 128 ? -14.562 19.828 16.766 1 86 128 VAL A C 1
ATOM 1051 O O . VAL A 1 128 ? -14.492 20.828 16.031 1 86 128 VAL A O 1
ATOM 1054 N N . GLN A 1 129 ? -14.273 18.641 16.375 1 81.81 129 GLN A N 1
ATOM 1055 C CA . GLN A 1 129 ? -13.914 18.391 14.984 1 81.81 129 GLN A CA 1
ATOM 1056 C C . GLN A 1 129 ? -15.078 18.719 14.055 1 81.81 129 GLN A C 1
ATOM 1058 O O . GLN A 1 129 ? -14.867 19.297 12.977 1 81.81 129 GLN A O 1
ATOM 1063 N N . LYS A 1 130 ? -16.172 18.516 14.477 1 82.12 130 LYS A N 1
ATOM 1064 C CA . LYS A 1 130 ? -17.359 18.797 13.68 1 82.12 130 LYS A CA 1
ATOM 1065 C C . LYS A 1 130 ? -17.594 20.312 13.562 1 82.12 130 LYS A C 1
ATOM 1067 O O . LYS A 1 130 ? -17.828 20.812 12.469 1 82.12 130 LYS A O 1
ATOM 1072 N N . LEU A 1 131 ? -17.406 20.906 14.586 1 84.62 131 LEU A N 1
ATOM 1073 C CA . LEU A 1 131 ? -17.672 22.328 14.648 1 84.62 131 LEU A CA 1
ATOM 1074 C C . LEU A 1 131 ? -16.656 23.109 13.805 1 84.62 131 LEU A C 1
ATOM 1076 O O . LEU A 1 131 ? -16.984 24.125 13.195 1 84.62 131 LEU A O 1
ATOM 1080 N N . LEU A 1 132 ? -15.438 22.547 13.711 1 86.38 132 LEU A N 1
ATOM 1081 C CA . LEU A 1 132 ? -14.367 23.234 12.992 1 86.38 132 LEU A CA 1
ATOM 1082 C C . LEU A 1 132 ? -14.289 22.75 11.547 1 86.38 132 LEU A C 1
ATOM 1084 O O . LEU A 1 132 ? -13.422 23.188 10.789 1 86.38 132 LEU A O 1
ATOM 1088 N N . GLY A 1 133 ? -15.18 21.875 11.172 1 77.12 133 GLY A N 1
ATOM 1089 C CA . GLY A 1 133 ? -15.188 21.344 9.812 1 77.12 133 GLY A CA 1
ATOM 1090 C C . GLY A 1 133 ? -14.008 20.453 9.523 1 77.12 133 GLY A C 1
ATOM 1091 O O . GLY A 1 133 ? -13.57 20.344 8.375 1 77.12 133 GLY A O 1
ATOM 1092 N N . LYS A 1 134 ? -13.547 19.906 10.594 1 78.25 134 LYS A N 1
ATOM 1093 C CA . LYS A 1 134 ? -12.336 19.109 10.453 1 78.25 134 LYS A CA 1
ATOM 1094 C C . LYS A 1 134 ? -12.672 17.625 10.375 1 78.25 134 LYS A C 1
ATOM 1096 O O . LYS A 1 134 ? -11.773 16.781 10.344 1 78.25 134 LYS A O 1
ATOM 1101 N N . ASP A 1 135 ? -13.867 17.344 10.242 1 85.5 135 ASP A N 1
ATOM 1102 C CA . ASP A 1 135 ? -14.281 15.953 10.109 1 85.5 135 ASP A CA 1
ATOM 1103 C C . ASP A 1 135 ? -13.984 15.414 8.711 1 85.5 135 ASP A C 1
ATOM 1105 O O . ASP A 1 135 ? -13.859 16.188 7.762 1 85.5 135 ASP A O 1
ATOM 1109 N N . VAL A 1 136 ? -13.828 14.125 8.641 1 90.31 136 VAL A N 1
ATOM 1110 C CA . VAL A 1 136 ? -13.445 13.477 7.391 1 90.31 136 VAL A CA 1
ATOM 1111 C C . VAL A 1 136 ? -14.688 13.227 6.535 1 90.31 136 VAL A C 1
ATOM 1113 O O . VAL A 1 136 ? -15.508 12.367 6.859 1 90.31 136 VAL A O 1
ATOM 1116 N N . LYS A 1 137 ? -14.789 13.891 5.449 1 89 137 LYS A N 1
ATOM 1117 C CA . LYS A 1 137 ? -15.961 13.82 4.582 1 89 137 LYS A CA 1
ATOM 1118 C C . LYS A 1 137 ? -16.188 12.406 4.059 1 89 137 LYS A C 1
ATOM 1120 O O . LYS A 1 137 ? -17.312 11.938 3.973 1 89 137 LYS A O 1
ATOM 1125 N N . GLU A 1 138 ? -15.102 11.688 3.785 1 92.44 138 GLU A N 1
ATOM 1126 C CA . GLU A 1 138 ? -15.125 10.344 3.211 1 92.44 138 GLU A CA 1
ATOM 1127 C C . GLU A 1 138 ? -15.648 9.32 4.219 1 92.44 138 GLU A C 1
ATOM 1129 O O . GLU A 1 138 ? -15.977 8.188 3.852 1 92.44 138 GLU A O 1
ATOM 1134 N N . LEU A 1 139 ? -15.805 9.789 5.441 1 92.94 139 LEU A N 1
ATOM 1135 C CA . LEU A 1 139 ? -16.25 8.852 6.461 1 92.94 139 LEU A CA 1
ATOM 1136 C C . LEU A 1 139 ? -17.672 9.164 6.914 1 92.94 139 LEU A C 1
ATOM 1138 O O . LEU A 1 139 ? -18.234 8.453 7.75 1 92.94 139 LEU A O 1
ATOM 1142 N N . LYS A 1 140 ? -18.188 10.203 6.398 1 88.44 140 LYS A N 1
ATOM 1143 C CA . LYS A 1 140 ? -19.594 10.508 6.66 1 88.44 140 LYS A CA 1
ATOM 1144 C C . LYS A 1 140 ? -20.5 9.516 5.945 1 88.44 140 LYS A C 1
ATOM 1146 O O . LYS A 1 140 ? -20.141 8.961 4.906 1 88.44 140 LYS A O 1
ATOM 1151 N N . PRO A 1 141 ? -21.672 9.375 6.473 1 86.94 141 PRO A N 1
ATOM 1152 C CA . PRO A 1 141 ? -22.578 8.375 5.926 1 86.94 141 PRO A CA 1
ATOM 1153 C C . PRO A 1 141 ? -22.906 8.609 4.449 1 86.94 141 PRO A C 1
ATOM 1155 O O . PRO A 1 141 ? -23.078 7.652 3.691 1 86.94 141 PRO A O 1
ATOM 1158 N N . ASP A 1 142 ? -22.922 9.766 4.039 1 87.06 142 ASP A N 1
ATOM 1159 C CA . ASP A 1 142 ? -23.328 10.094 2.676 1 87.06 142 ASP A CA 1
ATOM 1160 C C . ASP A 1 142 ? -22.312 9.586 1.661 1 87.06 142 ASP A C 1
ATOM 1162 O O . ASP A 1 142 ? -22.672 9.258 0.527 1 87.06 142 ASP A O 1
ATOM 1166 N N . PHE A 1 143 ? -21.109 9.484 1.986 1 89.62 143 PHE A N 1
ATOM 1167 C CA . PHE A 1 143 ? -20.078 9.039 1.068 1 89.62 143 PHE A CA 1
ATOM 1168 C C . PHE A 1 143 ? -20.016 7.52 1 1 89.62 143 PHE A C 1
ATOM 1170 O O . PHE A 1 143 ? -19.656 6.949 -0.032 1 89.62 143 PHE A O 1
ATOM 1177 N N . ASN A 1 144 ? -20.422 6.863 2.105 1 93.06 144 ASN A N 1
ATOM 1178 C CA . ASN A 1 144 ? -20.375 5.406 2.205 1 93.06 144 ASN A CA 1
ATOM 1179 C C . ASN A 1 144 ? -18.984 4.863 1.896 1 93.06 144 ASN A C 1
ATOM 1181 O O . ASN A 1 144 ? -18.797 4.16 0.902 1 93.06 144 ASN A O 1
ATOM 1185 N N . PHE A 1 145 ? -18.078 5.027 2.787 1 96.38 145 PHE A N 1
ATOM 1186 C CA . PHE A 1 145 ? -16.672 4.672 2.623 1 96.38 145 PHE A CA 1
ATOM 1187 C C . PHE A 1 145 ? -16.531 3.184 2.334 1 96.38 145 PHE A C 1
ATOM 1189 O O . PHE A 1 145 ? -15.781 2.795 1.433 1 96.38 145 PHE A O 1
ATOM 1196 N N . PRO A 1 146 ? -17.203 2.314 3.014 1 96.81 146 PRO A N 1
ATOM 1197 C CA . PRO A 1 146 ? -17.109 0.892 2.684 1 96.81 146 PRO A CA 1
ATOM 1198 C C . PRO A 1 146 ? -17.406 0.603 1.216 1 96.81 146 PRO A C 1
ATOM 1200 O O . PRO A 1 146 ? -16.672 -0.141 0.562 1 96.81 146 PRO A O 1
ATOM 1203 N N . ASP A 1 147 ? -18.438 1.235 0.732 1 96.31 147 ASP A N 1
ATOM 1204 C CA . ASP A 1 147 ? -18.797 1.049 -0.67 1 96.31 147 ASP A CA 1
ATOM 1205 C C . ASP A 1 147 ? -17.688 1.55 -1.592 1 96.31 147 ASP A C 1
ATOM 1207 O O . ASP A 1 147 ? -17.391 0.926 -2.613 1 96.31 147 ASP A O 1
ATOM 1211 N N . HIS A 1 148 ? -17.156 2.643 -1.24 1 97.31 148 HIS A N 1
ATOM 1212 C CA . HIS A 1 148 ? -16.062 3.207 -2.018 1 97.31 148 HIS A CA 1
ATOM 1213 C C . HIS A 1 148 ? -14.875 2.25 -2.072 1 97.31 148 HIS A C 1
ATOM 1215 O O . HIS A 1 148 ? -14.328 1.988 -3.148 1 97.31 148 HIS A O 1
ATOM 1221 N N . VAL A 1 149 ? -14.445 1.678 -0.961 1 98 149 VAL A N 1
ATOM 1222 C CA . VAL A 1 149 ? -13.328 0.745 -0.904 1 98 149 VAL A CA 1
ATOM 1223 C C . VAL A 1 149 ? -13.609 -0.464 -1.792 1 98 149 VAL A C 1
ATOM 1225 O O . VAL A 1 149 ? -12.742 -0.918 -2.535 1 98 149 VAL A O 1
ATOM 1228 N N . LEU A 1 150 ? -14.812 -0.945 -1.72 1 97.88 150 LEU A N 1
ATOM 1229 C CA . LEU A 1 150 ? -15.164 -2.135 -2.486 1 97.88 150 LEU A CA 1
ATOM 1230 C C . LEU A 1 150 ? -15.25 -1.814 -3.975 1 97.88 150 LEU A C 1
ATOM 1232 O O . LEU A 1 150 ? -14.617 -2.479 -4.797 1 97.88 150 LEU A O 1
ATOM 1236 N N . LYS A 1 151 ? -15.906 -0.764 -4.316 1 96.75 151 LYS A N 1
ATOM 1237 C CA . LYS A 1 151 ? -16.312 -0.539 -5.699 1 96.75 151 LYS A CA 1
ATOM 1238 C C . LYS A 1 151 ? -15.258 0.244 -6.469 1 96.75 151 LYS A C 1
ATOM 1240 O O . LYS A 1 151 ? -15.188 0.168 -7.699 1 96.75 151 LYS A O 1
ATOM 1245 N N . ALA A 1 152 ? -14.484 0.999 -5.734 1 97.38 152 ALA A N 1
ATOM 1246 C CA . ALA A 1 152 ? -13.516 1.824 -6.445 1 97.38 152 ALA A CA 1
ATOM 1247 C C . ALA A 1 152 ? -12.109 1.241 -6.324 1 97.38 152 ALA A C 1
ATOM 1249 O O . ALA A 1 152 ? -11.203 1.628 -7.066 1 97.38 152 ALA A O 1
ATOM 1250 N N . HIS A 1 153 ? -11.906 0.296 -5.418 1 97.81 153 HIS A N 1
ATOM 1251 C CA . HIS A 1 153 ? -10.57 -0.24 -5.199 1 97.81 153 HIS A CA 1
ATOM 1252 C C . HIS A 1 153 ? -10.547 -1.754 -5.383 1 97.81 153 HIS A C 1
ATOM 1254 O O . HIS A 1 153 ? -10.109 -2.25 -6.422 1 97.81 153 HIS A O 1
ATOM 1260 N N . LEU A 1 154 ? -11.219 -2.514 -4.57 1 98.06 154 LEU A N 1
ATOM 1261 C CA . LEU A 1 154 ? -11.039 -3.961 -4.5 1 98.06 154 LEU A CA 1
ATOM 1262 C C . LEU A 1 154 ? -11.633 -4.637 -5.73 1 98.06 154 LEU A C 1
ATOM 1264 O O . LEU A 1 154 ? -10.945 -5.402 -6.414 1 98.06 154 LEU A O 1
ATOM 1268 N N . ILE A 1 155 ? -12.852 -4.348 -6.004 1 97.19 155 ILE A N 1
ATOM 1269 C CA . ILE A 1 155 ? -13.523 -5.031 -7.105 1 97.19 155 ILE A CA 1
ATOM 1270 C C . ILE A 1 155 ? -12.836 -4.688 -8.422 1 97.19 155 ILE A C 1
ATOM 1272 O O . ILE A 1 155 ? -12.453 -5.582 -9.18 1 97.19 155 ILE A O 1
ATOM 1276 N N . PRO A 1 156 ? -12.656 -3.422 -8.703 1 96.88 156 PRO A N 1
ATOM 1277 C CA . PRO A 1 156 ? -11.945 -3.117 -9.953 1 96.88 156 PRO A CA 1
ATOM 1278 C C . PRO A 1 156 ? -10.555 -3.744 -10.008 1 96.88 156 PRO A C 1
ATOM 1280 O O . PRO A 1 156 ? -10.125 -4.195 -11.078 1 96.88 156 PRO A O 1
ATOM 1283 N N . TYR A 1 157 ? -9.844 -3.795 -8.938 1 97.19 157 TYR A N 1
ATOM 1284 C CA . TYR A 1 157 ? -8.523 -4.41 -8.922 1 97.19 157 TYR A CA 1
ATOM 1285 C C . TYR A 1 157 ? -8.594 -5.867 -9.359 1 97.19 157 TYR A C 1
ATOM 1287 O O . TYR A 1 157 ? -7.836 -6.305 -10.227 1 97.19 157 TYR A O 1
ATOM 1295 N N . PHE A 1 158 ? -9.461 -6.602 -8.766 1 96.44 158 PHE A N 1
ATOM 1296 C CA . PHE A 1 158 ? -9.516 -8.031 -9.047 1 96.44 158 PHE A CA 1
ATOM 1297 C C . PHE A 1 158 ? -10.078 -8.289 -10.438 1 96.44 158 PHE A C 1
ATOM 1299 O O . PHE A 1 158 ? -9.812 -9.328 -11.039 1 96.44 158 PHE A O 1
ATOM 1306 N N . LYS A 1 159 ? -10.805 -7.348 -10.898 1 93.75 159 LYS A N 1
ATOM 1307 C CA . LYS A 1 159 ? -11.203 -7.43 -12.305 1 93.75 159 LYS A CA 1
ATOM 1308 C C . LYS A 1 159 ? -9.977 -7.379 -13.219 1 93.75 159 LYS A C 1
ATOM 1310 O O . LYS A 1 159 ? -9.875 -8.172 -14.164 1 93.75 159 LYS A O 1
ATOM 1315 N N . PHE A 1 160 ? -9.07 -6.465 -12.906 1 92.56 160 PHE A N 1
ATOM 1316 C CA . PHE A 1 160 ? -7.84 -6.348 -13.68 1 92.56 160 PHE A CA 1
ATOM 1317 C C . PHE A 1 160 ? -6.949 -7.566 -13.461 1 92.56 160 PHE A C 1
ATOM 1319 O O . PHE A 1 160 ? -6.258 -8.008 -14.383 1 92.56 160 PHE A O 1
ATOM 1326 N N . PHE A 1 161 ? -6.906 -8.008 -12.312 1 86.62 161 PHE A N 1
ATOM 1327 C CA . PHE A 1 161 ? -6.098 -9.156 -11.906 1 86.62 161 PHE A CA 1
ATOM 1328 C C . PHE A 1 161 ? -6.418 -10.375 -12.758 1 86.62 161 PHE A C 1
ATOM 1330 O O . PHE A 1 161 ? -5.52 -11.125 -13.148 1 86.62 161 PHE A O 1
ATOM 1337 N N . SER A 1 162 ? -7.633 -10.703 -12.969 1 77.5 162 SER A N 1
ATOM 1338 C CA . SER A 1 162 ? -8.086 -11.836 -13.766 1 77.5 162 SER A CA 1
ATOM 1339 C C . SER A 1 162 ? -7.805 -11.625 -15.25 1 77.5 162 SER A C 1
ATOM 1341 O O . SER A 1 162 ? -7.672 -12.594 -16 1 77.5 162 SER A O 1
ATOM 1343 N N . GLY A 1 163 ? -7.918 -10.406 -15.586 1 64.19 163 GLY A N 1
ATOM 1344 C CA . GLY A 1 163 ? -7.781 -10.172 -17.016 1 64.19 163 GLY A CA 1
ATOM 1345 C C . GLY A 1 163 ? -6.352 -10.289 -17.5 1 64.19 163 GLY A C 1
ATOM 1346 O O . GLY A 1 163 ? -5.41 -10.227 -16.719 1 64.19 163 GLY A O 1
ATOM 1347 N N . ASP A 1 164 ? -5.977 -11.07 -18.562 1 50.44 164 ASP A N 1
ATOM 1348 C CA . ASP A 1 164 ? -4.738 -11.297 -19.297 1 50.44 164 ASP A CA 1
ATOM 1349 C C . ASP A 1 164 ? -3.863 -10.047 -19.297 1 50.44 164 ASP A C 1
ATOM 1351 O O . ASP A 1 164 ? -2.893 -9.961 -20.047 1 50.44 164 ASP A O 1
ATOM 1355 N N . THR A 1 165 ? -4.289 -9.055 -18.609 1 45.72 165 THR A N 1
ATOM 1356 C CA . THR A 1 165 ? -3.654 -7.797 -19 1 45.72 165 THR A CA 1
ATOM 1357 C C . THR A 1 165 ? -2.279 -7.664 -18.359 1 45.72 165 THR A C 1
ATOM 1359 O O . THR A 1 165 ? -1.41 -6.957 -18.875 1 45.72 165 THR A O 1
ATOM 1362 N N . LEU A 1 166 ? -2.145 -8.062 -17.141 1 45.75 166 LEU A N 1
ATOM 1363 C CA . LEU A 1 166 ? -0.85 -7.676 -16.594 1 45.75 166 LEU A CA 1
ATOM 1364 C C . LEU A 1 166 ? 0.291 -8.258 -17.422 1 45.75 166 LEU A C 1
ATOM 1366 O O . LEU A 1 166 ? 1.286 -7.574 -17.672 1 45.75 166 LEU A O 1
ATOM 1370 N N . LEU A 1 167 ? 0.35 -9.688 -17.656 1 41.66 167 LEU A N 1
ATOM 1371 C CA . LEU A 1 167 ? 1.471 -10.32 -18.344 1 41.66 167 LEU A CA 1
ATOM 1372 C C . LEU A 1 167 ? 1.231 -10.367 -19.844 1 41.66 167 LEU A C 1
ATOM 1374 O O . LEU A 1 167 ? 2.164 -10.586 -20.625 1 41.66 167 LEU A O 1
ATOM 1378 N N . THR A 1 168 ? 0.116 -10.242 -20.297 1 39.09 168 THR A N 1
ATOM 1379 C CA . THR A 1 168 ? -0.056 -10.547 -21.719 1 39.09 168 THR A CA 1
ATOM 1380 C C . THR A 1 168 ? 0.537 -9.445 -22.578 1 39.09 168 THR A C 1
ATOM 1382 O O . THR A 1 168 ? 0.683 -9.617 -23.797 1 39.09 168 THR A O 1
ATOM 1385 N N . GLU A 1 169 ? 0.518 -8.375 -22.125 1 37.03 169 GLU A N 1
ATOM 1386 C CA . GLU A 1 169 ? 1.049 -7.488 -23.156 1 37.03 169 GLU A CA 1
ATOM 1387 C C . GLU A 1 169 ? 2.514 -7.797 -23.453 1 37.03 169 GLU A C 1
ATOM 1389 O O . GLU A 1 169 ? 3.137 -7.145 -24.297 1 37.03 169 GLU A O 1
ATOM 1394 N N . GLN A 1 170 ? 3.113 -8.539 -22.719 1 33.44 170 GLN A N 1
ATOM 1395 C CA . GLN A 1 170 ? 4.52 -8.766 -23.031 1 33.44 170 GLN A CA 1
ATOM 1396 C C . GLN A 1 170 ? 4.676 -9.891 -24.062 1 33.44 170 GLN A C 1
ATOM 1398 O O . GLN A 1 170 ? 5.797 -10.266 -24.406 1 33.44 170 GLN A O 1
ATOM 1403 N N . GLN A 1 171 ? 3.615 -10.562 -24.562 1 29.2 171 GLN A N 1
ATOM 1404 C CA . GLN A 1 171 ? 3.912 -11.391 -25.734 1 29.2 171 GLN A CA 1
ATOM 1405 C C . GLN A 1 171 ? 3.885 -10.555 -27.016 1 29.2 171 GLN A C 1
ATOM 1407 O O . GLN A 1 171 ? 3.004 -9.711 -27.188 1 29.2 171 GLN A O 1
ATOM 1412 N N . MET B 1 1 ? 26.891 -3.258 0.581 1 52.78 1 MET B N 1
ATOM 1413 C CA . MET B 1 1 ? 25.828 -4 1.231 1 52.78 1 MET B CA 1
ATOM 1414 C C . MET B 1 1 ? 24.922 -4.66 0.198 1 52.78 1 MET B C 1
ATOM 1416 O O . MET B 1 1 ? 24.797 -4.184 -0.932 1 52.78 1 MET B O 1
ATOM 1420 N N . ASN B 1 2 ? 24.344 -5.98 0.307 1 72.12 2 ASN B N 1
ATOM 1421 C CA . ASN B 1 2 ? 23.766 -6.871 -0.695 1 72.12 2 ASN B CA 1
ATOM 1422 C C . ASN B 1 2 ? 22.344 -6.477 -1.045 1 72.12 2 ASN B C 1
ATOM 1424 O O . ASN B 1 2 ? 21.484 -6.402 -0.165 1 72.12 2 ASN B O 1
ATOM 1428 N N . ASN B 1 3 ? 22.141 -5.988 -2.176 1 92.62 3 ASN B N 1
ATOM 1429 C CA . ASN B 1 3 ? 20.859 -5.543 -2.729 1 92.62 3 ASN B CA 1
ATOM 1430 C C . ASN B 1 3 ? 20.125 -6.68 -3.434 1 92.62 3 ASN B C 1
ATOM 1432 O O . ASN B 1 3 ? 19.344 -6.441 -4.359 1 92.62 3 ASN B O 1
ATOM 1436 N N . SER B 1 4 ? 20.484 -7.891 -2.879 1 95.25 4 SER B N 1
ATOM 1437 C CA . SER B 1 4 ? 19.875 -9.047 -3.529 1 95.25 4 SER B CA 1
ATOM 1438 C C . SER B 1 4 ? 19.422 -10.086 -2.504 1 95.25 4 SER B C 1
ATOM 1440 O O . SER B 1 4 ? 19.844 -10.047 -1.347 1 95.25 4 SER B O 1
ATOM 1442 N N . ILE B 1 5 ? 18.531 -10.938 -2.965 1 95.75 5 ILE B N 1
ATOM 1443 C CA . ILE B 1 5 ? 18.031 -12.016 -2.117 1 95.75 5 ILE B CA 1
ATOM 1444 C C . ILE B 1 5 ? 17.656 -13.219 -2.98 1 95.75 5 ILE B C 1
ATOM 1446 O O . ILE B 1 5 ? 17.125 -13.062 -4.082 1 95.75 5 ILE B O 1
ATOM 1450 N N . LEU B 1 6 ? 17.984 -14.375 -2.48 1 94.88 6 LEU B N 1
ATOM 1451 C CA . LEU B 1 6 ? 17.531 -15.633 -3.07 1 94.88 6 LEU B CA 1
ATOM 1452 C C . LEU B 1 6 ? 16.281 -16.141 -2.369 1 94.88 6 LEU B C 1
ATOM 1454 O O . LEU B 1 6 ? 16.25 -16.25 -1.142 1 94.88 6 LEU B O 1
ATOM 1458 N N . VAL B 1 7 ? 15.25 -16.375 -3.172 1 94.75 7 VAL B N 1
ATOM 1459 C CA . VAL B 1 7 ? 14 -16.812 -2.559 1 94.75 7 VAL B CA 1
ATOM 1460 C C . VAL B 1 7 ? 13.531 -18.109 -3.201 1 94.75 7 VAL B C 1
ATOM 1462 O O . VAL B 1 7 ? 13.688 -18.312 -4.41 1 94.75 7 VAL B O 1
ATOM 1465 N N . LYS B 1 8 ? 12.922 -18.953 -2.393 1 92.75 8 LYS B N 1
ATOM 1466 C CA . LYS B 1 8 ? 12.352 -20.203 -2.895 1 92.75 8 LYS B CA 1
ATOM 1467 C C . LYS B 1 8 ? 10.969 -19.969 -3.508 1 92.75 8 LYS B C 1
ATOM 1469 O O . LYS B 1 8 ? 9.953 -20.328 -2.92 1 92.75 8 LYS B O 1
ATOM 1474 N N . ALA B 1 9 ? 10.914 -19.391 -4.566 1 92.81 9 ALA B N 1
ATOM 1475 C CA . ALA B 1 9 ? 9.703 -19.094 -5.324 1 92.81 9 ALA B CA 1
ATOM 1476 C C . ALA B 1 9 ? 10 -19.016 -6.82 1 92.81 9 ALA B C 1
ATOM 1478 O O . ALA B 1 9 ? 11.117 -18.703 -7.227 1 92.81 9 ALA B O 1
ATOM 1479 N N . GLU B 1 10 ? 9.031 -19.297 -7.535 1 92.56 10 GLU B N 1
ATOM 1480 C CA . GLU B 1 10 ? 9.172 -19.203 -8.984 1 92.56 10 GLU B CA 1
ATOM 1481 C C . GLU B 1 10 ? 9.25 -17.75 -9.445 1 92.56 10 GLU B C 1
ATOM 1483 O O . GLU B 1 10 ? 8.57 -16.891 -8.891 1 92.56 10 GLU B O 1
ATOM 1488 N N . LYS B 1 11 ? 10 -17.578 -10.484 1 94.69 11 LYS B N 1
ATOM 1489 C CA . LYS B 1 11 ? 10.125 -16.25 -11.086 1 94.69 11 LYS B CA 1
ATOM 1490 C C . LYS B 1 11 ? 8.75 -15.672 -11.43 1 94.69 11 LYS B C 1
ATOM 1492 O O . LYS B 1 11 ? 8.492 -14.492 -11.18 1 94.69 11 LYS B O 1
ATOM 1497 N N . ARG B 1 12 ? 7.891 -16.484 -11.945 1 92.62 12 ARG B N 1
ATOM 1498 C CA . ARG B 1 12 ? 6.566 -16.047 -12.375 1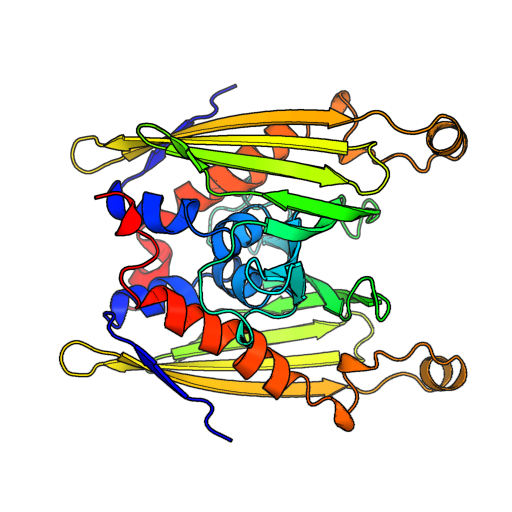 92.62 12 ARG B CA 1
ATOM 1499 C C . ARG B 1 12 ? 5.777 -15.453 -11.203 1 92.62 12 ARG B C 1
ATOM 1501 O O . ARG B 1 12 ? 5.078 -14.453 -11.359 1 92.62 12 ARG B O 1
ATOM 1508 N N . GLU B 1 13 ? 5.926 -15.977 -10.062 1 92.5 13 GLU B N 1
ATOM 1509 C CA . GLU B 1 13 ? 5.219 -15.508 -8.875 1 92.5 13 GLU B CA 1
ATOM 1510 C C . GLU B 1 13 ? 5.75 -14.156 -8.414 1 92.5 13 GLU B C 1
ATOM 1512 O O . GLU B 1 13 ? 4.977 -13.266 -8.047 1 92.5 13 GLU B O 1
ATOM 1517 N N . ILE B 1 14 ? 7.02 -14.023 -8.477 1 95.44 14 ILE B N 1
ATOM 1518 C CA . ILE B 1 14 ? 7.66 -12.781 -8.062 1 95.44 14 ILE B CA 1
ATOM 1519 C C . ILE B 1 14 ? 7.297 -11.664 -9.039 1 95.44 14 ILE B C 1
ATOM 1521 O O . ILE B 1 14 ? 6.957 -10.555 -8.617 1 95.44 14 ILE B O 1
ATOM 1525 N N . MET B 1 15 ? 7.297 -12.031 -10.281 1 95.5 15 MET B N 1
ATOM 1526 C CA . MET B 1 15 ? 6.98 -11.047 -11.312 1 95.5 15 MET B CA 1
ATOM 1527 C C . MET B 1 15 ? 5.551 -10.539 -11.156 1 95.5 15 MET B C 1
ATOM 1529 O O . MET B 1 15 ? 5.281 -9.352 -11.375 1 95.5 15 MET B O 1
ATOM 1533 N N . LYS B 1 16 ? 4.648 -11.352 -10.742 1 93.31 16 LYS B N 1
ATOM 1534 C CA . LYS B 1 16 ? 3.264 -10.945 -10.523 1 93.31 16 LYS B CA 1
ATOM 1535 C C . LYS B 1 16 ? 3.168 -9.883 -9.43 1 93.31 16 LYS B C 1
ATOM 1537 O O . LYS B 1 16 ? 2.303 -9.008 -9.484 1 93.31 16 LYS B O 1
ATOM 1542 N N . ILE B 1 17 ? 4.098 -9.969 -8.539 1 96.12 17 ILE B N 1
ATOM 1543 C CA . ILE B 1 17 ? 4.09 -9.023 -7.43 1 96.12 17 ILE B CA 1
ATOM 1544 C C . ILE B 1 17 ? 4.707 -7.703 -7.879 1 96.12 17 ILE B C 1
ATOM 1546 O O . ILE B 1 17 ? 4.113 -6.637 -7.699 1 96.12 17 ILE B O 1
ATOM 1550 N N . ILE B 1 18 ? 5.805 -7.777 -8.57 1 97.88 18 ILE B N 1
ATOM 1551 C CA . ILE B 1 18 ? 6.578 -6.559 -8.773 1 97.88 18 ILE B CA 1
ATOM 1552 C C . ILE B 1 18 ? 6.047 -5.805 -9.984 1 97.88 18 ILE B C 1
ATOM 1554 O O . ILE B 1 18 ? 6.379 -4.637 -10.195 1 97.88 18 ILE B O 1
ATOM 1558 N N . THR B 1 19 ? 5.223 -6.414 -10.773 1 97.19 19 THR B N 1
ATOM 1559 C CA . THR B 1 19 ? 4.633 -5.715 -11.906 1 97.19 19 THR B CA 1
ATOM 1560 C C . THR B 1 19 ? 3.301 -5.082 -11.523 1 97.19 19 THR B C 1
ATOM 1562 O O . THR B 1 19 ? 2.639 -4.461 -12.352 1 97.19 19 THR B O 1
ATOM 1565 N N . ASP B 1 20 ? 2.906 -5.223 -10.359 1 97.19 20 ASP B N 1
ATOM 1566 C CA . ASP B 1 20 ? 1.679 -4.656 -9.812 1 97.19 20 ASP B CA 1
ATOM 1567 C C . ASP B 1 20 ? 1.983 -3.508 -8.852 1 97.19 20 ASP B C 1
ATOM 1569 O O . ASP B 1 20 ? 2.367 -3.738 -7.699 1 97.19 20 ASP B O 1
ATOM 1573 N N . PRO B 1 21 ? 1.751 -2.307 -9.266 1 98.38 21 PRO B N 1
ATOM 1574 C CA . PRO B 1 21 ? 2.119 -1.161 -8.43 1 98.38 21 PRO B CA 1
ATOM 1575 C C . PRO B 1 21 ? 1.333 -1.109 -7.121 1 98.38 21 PRO B C 1
ATOM 1577 O O . PRO B 1 21 ? 1.849 -0.636 -6.105 1 98.38 21 PRO B O 1
ATOM 1580 N N . PHE B 1 22 ? 0.115 -1.571 -7.117 1 98.56 22 PHE B N 1
ATOM 1581 C CA . PHE B 1 22 ? -0.676 -1.562 -5.891 1 98.56 22 PHE B CA 1
ATOM 1582 C C . PHE B 1 22 ? -0.047 -2.461 -4.832 1 98.56 22 PHE B C 1
ATOM 1584 O O . PHE B 1 22 ? 0.075 -2.068 -3.672 1 98.56 22 PHE B O 1
ATOM 1591 N N . ARG B 1 23 ? 0.391 -3.574 -5.234 1 97.94 23 ARG B N 1
ATOM 1592 C CA . ARG B 1 23 ? 1.017 -4.52 -4.316 1 97.94 23 ARG B CA 1
ATOM 1593 C C . ARG B 1 23 ? 2.422 -4.066 -3.936 1 97.94 23 ARG B C 1
ATOM 1595 O O . ARG B 1 23 ? 2.779 -4.059 -2.756 1 97.94 23 ARG B O 1
ATOM 1602 N N . LEU B 1 24 ? 3.172 -3.674 -4.906 1 98.69 24 LEU B N 1
ATOM 1603 C CA . LEU B 1 24 ? 4.555 -3.285 -4.656 1 98.69 24 LEU B CA 1
ATOM 1604 C C . LEU B 1 24 ? 4.621 -2.072 -3.734 1 98.69 24 LEU B C 1
ATOM 1606 O O . LEU B 1 24 ? 5.441 -2.027 -2.814 1 98.69 24 LEU B O 1
ATOM 1610 N N . PHE B 1 25 ? 3.795 -1.082 -3.975 1 98.88 25 PHE B N 1
ATOM 1611 C CA . PHE B 1 25 ? 3.822 0.121 -3.15 1 98.88 25 PHE B CA 1
ATOM 1612 C C . PHE B 1 25 ? 3.34 -0.18 -1.737 1 98.88 25 PHE B C 1
ATOM 1614 O O . PHE B 1 25 ? 3.814 0.423 -0.772 1 98.88 25 PHE B O 1
ATOM 1621 N N . GLY B 1 26 ? 2.422 -1.144 -1.657 1 98.75 26 GLY B N 1
ATOM 1622 C CA . GLY B 1 26 ? 2.051 -1.622 -0.335 1 98.75 26 GLY B CA 1
ATOM 1623 C C . GLY B 1 26 ? 3.209 -2.244 0.421 1 98.75 26 GLY B C 1
ATOM 1624 O O . GLY B 1 26 ? 3.346 -2.045 1.63 1 98.75 26 GLY B O 1
ATOM 1625 N N . ILE B 1 27 ? 3.994 -2.939 -0.24 1 98.56 27 ILE B N 1
ATOM 1626 C CA . ILE B 1 27 ? 5.16 -3.596 0.343 1 98.56 27 ILE B CA 1
ATOM 1627 C C . ILE B 1 27 ? 6.207 -2.549 0.719 1 98.56 27 ILE B C 1
ATOM 1629 O O . ILE B 1 27 ? 6.812 -2.627 1.789 1 98.56 27 ILE B O 1
ATOM 1633 N N . ILE B 1 28 ? 6.383 -1.553 -0.153 1 98.62 28 ILE B N 1
ATOM 1634 C CA . ILE B 1 28 ? 7.344 -0.483 0.102 1 98.62 28 ILE B CA 1
ATOM 1635 C C . ILE B 1 28 ? 6.867 0.367 1.278 1 98.62 28 ILE B C 1
ATOM 1637 O O . ILE B 1 28 ? 7.68 0.846 2.074 1 98.62 28 ILE B O 1
ATOM 1641 N N . SER B 1 29 ? 5.598 0.63 1.334 1 98.38 29 SER B N 1
ATOM 1642 C CA . SER B 1 29 ? 4.902 1.275 2.443 1 98.38 29 SER B CA 1
ATOM 1643 C C . SER B 1 29 ? 5.344 2.727 2.6 1 98.38 29 SER B C 1
ATOM 1645 O O . SER B 1 29 ? 5.336 3.268 3.709 1 98.38 29 SER B O 1
ATOM 1647 N N . HIS B 1 30 ? 5.84 3.381 1.632 1 98.75 30 HIS B N 1
ATOM 1648 C CA . HIS B 1 30 ? 6.199 4.797 1.618 1 98.75 30 HIS B CA 1
ATOM 1649 C C . HIS B 1 30 ? 5.48 5.535 0.495 1 98.75 30 HIS B C 1
ATOM 1651 O O . HIS B 1 30 ? 5.621 6.75 0.355 1 98.75 30 HIS B O 1
ATOM 1657 N N . ILE B 1 31 ? 4.777 4.82 -0.289 1 98.75 31 ILE B N 1
ATOM 1658 C CA . ILE B 1 31 ? 4.059 5.344 -1.443 1 98.75 31 ILE B CA 1
ATOM 1659 C C . ILE B 1 31 ? 2.594 4.918 -1.378 1 98.75 31 ILE B C 1
ATOM 1661 O O . ILE B 1 31 ? 2.283 3.727 -1.479 1 98.75 31 ILE B O 1
ATOM 1665 N N . ASN B 1 32 ? 1.759 5.82 -1.214 1 98.81 32 ASN B N 1
ATOM 1666 C CA . ASN B 1 32 ? 0.33 5.531 -1.194 1 98.81 32 ASN B CA 1
ATOM 1667 C C . ASN B 1 32 ? -0.374 6.09 -2.426 1 98.81 32 ASN B C 1
ATOM 1669 O O . ASN B 1 32 ? -0.325 7.297 -2.678 1 98.81 32 ASN B O 1
ATOM 1673 N N . ILE B 1 33 ? -1.021 5.246 -3.137 1 98.81 33 ILE B N 1
ATOM 1674 C CA . ILE B 1 33 ? -1.717 5.672 -4.348 1 98.81 33 ILE B CA 1
ATOM 1675 C C . ILE B 1 33 ? -3.016 6.383 -3.971 1 98.81 33 ILE B C 1
ATOM 1677 O O . ILE B 1 33 ? -3.854 5.82 -3.262 1 98.81 33 ILE B O 1
ATOM 1681 N N . LEU B 1 34 ? -3.15 7.562 -4.504 1 98.69 34 LEU B N 1
ATOM 1682 C CA . LEU B 1 34 ? -4.348 8.359 -4.258 1 98.69 34 LEU B CA 1
ATOM 1683 C C . LEU B 1 34 ? -5.316 8.258 -5.434 1 98.69 34 LEU B C 1
ATOM 1685 O O . LEU B 1 34 ? -6.531 8.195 -5.242 1 98.69 34 LEU B O 1
ATOM 1689 N N . GLN B 1 35 ? -4.738 8.312 -6.598 1 98.69 35 GLN B N 1
ATOM 1690 C CA . GLN B 1 35 ? -5.492 8.289 -7.844 1 98.69 35 GLN B CA 1
ATOM 1691 C C . GLN B 1 35 ? -4.699 7.598 -8.953 1 98.69 35 GLN B C 1
ATOM 1693 O O . GLN B 1 35 ? -3.473 7.512 -8.883 1 98.69 35 GLN B O 1
ATOM 1698 N N . VAL B 1 36 ? -5.426 7.129 -9.93 1 98.5 36 VAL B N 1
ATOM 1699 C CA . VAL B 1 36 ? -4.816 6.551 -11.117 1 98.5 36 VAL B CA 1
ATOM 1700 C C . VAL B 1 36 ? -5.078 7.453 -12.32 1 98.5 36 VAL B C 1
ATOM 1702 O O . VAL B 1 36 ? -6.098 8.148 -12.375 1 98.5 36 VAL B O 1
ATOM 1705 N N . PHE B 1 37 ? -4.184 7.414 -13.273 1 98.38 37 PHE B N 1
ATOM 1706 C CA . PHE B 1 37 ? -4.328 8.258 -14.453 1 98.38 37 PHE B CA 1
ATOM 1707 C C . PHE B 1 37 ? -5.133 7.551 -15.531 1 98.38 37 PHE B C 1
ATOM 1709 O O . PHE B 1 37 ? -4.801 6.434 -15.93 1 98.38 37 PHE B O 1
ATOM 1716 N N . ASP B 1 38 ? -6.168 8.195 -15.922 1 97.56 38 ASP B N 1
ATOM 1717 C CA . ASP B 1 38 ? -6.973 7.773 -17.062 1 97.56 38 ASP B CA 1
ATOM 1718 C C . ASP B 1 38 ? -6.379 8.297 -18.375 1 97.56 38 ASP B C 1
ATOM 1720 O O . ASP B 1 38 ? -6.586 9.453 -18.734 1 97.56 38 ASP B O 1
ATOM 1724 N N . GLU B 1 39 ? -5.75 7.418 -19.094 1 95.94 39 GLU B N 1
ATOM 1725 C CA . GLU B 1 39 ? -5.066 7.82 -20.312 1 95.94 39 GLU B CA 1
ATOM 1726 C C . GLU B 1 39 ? -6.062 8.297 -21.375 1 95.94 39 GLU B C 1
ATOM 1728 O O . GLU B 1 39 ? -5.742 9.164 -22.188 1 95.94 39 GLU B O 1
ATOM 1733 N N . GLU B 1 40 ? -7.199 7.754 -21.422 1 95.5 40 GLU B N 1
ATOM 1734 C CA . GLU B 1 40 ? -8.219 8.094 -22.406 1 95.5 40 GLU B CA 1
ATOM 1735 C C . GLU B 1 40 ? -8.766 9.5 -22.172 1 95.5 40 GLU B C 1
ATOM 1737 O O . GLU B 1 40 ? -8.891 10.289 -23.109 1 95.5 40 GLU B O 1
ATOM 1742 N N . ASN B 1 41 ? -9.039 9.844 -20.953 1 96.88 41 ASN B N 1
ATOM 1743 C CA . ASN B 1 41 ? -9.664 11.125 -20.625 1 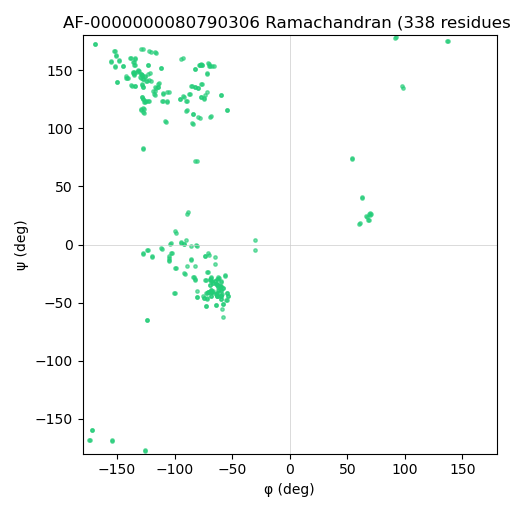96.88 41 ASN B CA 1
ATOM 1744 C C . ASN B 1 41 ? -8.641 12.125 -20.078 1 96.88 41 ASN B C 1
ATOM 1746 O O . ASN B 1 41 ? -8.969 13.281 -19.828 1 96.88 41 ASN B O 1
ATOM 1750 N N . LYS B 1 42 ? -7.449 11.727 -19.828 1 96.81 42 LYS B N 1
ATOM 1751 C CA . LYS B 1 42 ? -6.32 12.555 -19.422 1 96.81 42 LYS B CA 1
ATOM 1752 C C . LYS B 1 42 ? -6.594 13.219 -18.078 1 96.81 42 LYS B C 1
ATOM 1754 O O . LYS B 1 42 ? -6.336 14.414 -17.906 1 96.81 42 LYS B O 1
ATOM 1759 N N . VAL B 1 43 ? -7.203 12.469 -17.188 1 97.25 43 VAL B N 1
ATOM 1760 C CA . VAL B 1 43 ? -7.48 12.961 -15.844 1 97.25 43 VAL B CA 1
ATOM 1761 C C . VAL B 1 43 ? -7.102 11.891 -14.812 1 97.25 43 VAL B C 1
ATOM 1763 O O . VAL B 1 43 ? -7.047 10.703 -15.141 1 97.25 43 VAL B O 1
ATOM 1766 N N . PHE B 1 44 ? -6.816 12.344 -13.641 1 97.94 44 PHE B N 1
ATOM 1767 C CA . PHE B 1 44 ? -6.676 11.422 -12.523 1 97.94 44 PHE B CA 1
ATOM 1768 C C . PHE B 1 44 ? -8.039 11.062 -11.945 1 97.94 44 PHE B C 1
ATOM 1770 O O . PHE B 1 44 ? -8.883 11.938 -11.742 1 97.94 44 PHE B O 1
ATOM 1777 N N . THR B 1 45 ? -8.211 9.828 -11.688 1 97.94 45 THR B N 1
ATOM 1778 C CA . THR B 1 45 ? -9.508 9.328 -11.234 1 97.94 45 THR B CA 1
ATOM 1779 C C . THR B 1 45 ? -9.336 8.047 -10.414 1 97.94 45 THR B C 1
ATOM 1781 O O . THR B 1 45 ? -8.242 7.766 -9.914 1 97.94 45 THR B O 1
ATOM 1784 N N . THR B 1 46 ? -10.445 7.316 -10.125 1 97.06 46 THR B N 1
ATOM 1785 C CA . THR B 1 46 ? -10.422 6.07 -9.359 1 97.06 46 THR B CA 1
ATOM 1786 C C . THR B 1 46 ? -10.359 4.867 -10.297 1 97.06 46 THR B C 1
ATOM 1788 O O . THR B 1 46 ? -10.672 4.984 -11.484 1 97.06 46 THR B O 1
ATOM 1791 N N . LEU B 1 47 ? -9.953 3.812 -9.789 1 97.19 47 LEU B N 1
ATOM 1792 C CA . LEU B 1 47 ? -9.633 2.611 -10.555 1 97.19 47 LEU B CA 1
ATOM 1793 C C . LEU B 1 47 ? -10.867 2.086 -11.281 1 97.19 47 LEU B C 1
ATOM 1795 O O . LEU B 1 47 ? -10.758 1.498 -12.359 1 97.19 47 LEU B O 1
ATOM 1799 N N . ASP B 1 48 ? -12.055 2.326 -10.766 1 96.19 48 ASP B N 1
ATOM 1800 C CA . ASP B 1 48 ? -13.297 1.797 -11.32 1 96.19 48 ASP B CA 1
ATOM 1801 C C . ASP B 1 48 ? -13.68 2.529 -12.609 1 96.19 48 ASP B C 1
ATOM 1803 O O . ASP B 1 48 ? -14.539 2.072 -13.359 1 96.19 48 ASP B O 1
ATOM 1807 N N . LYS B 1 49 ? -13.016 3.559 -12.875 1 97.06 49 LYS B N 1
ATOM 1808 C CA . LYS B 1 49 ? -13.414 4.41 -13.992 1 97.06 49 LYS B CA 1
ATOM 1809 C C . LYS B 1 49 ? -12.5 4.199 -15.195 1 97.06 49 LYS B C 1
ATOM 1811 O O . LYS B 1 49 ? -12.648 4.871 -16.219 1 97.06 49 LYS B O 1
ATOM 1816 N N . ILE B 1 50 ? -11.539 3.311 -15.062 1 96.38 50 ILE B N 1
ATOM 1817 C CA . ILE B 1 50 ? -10.609 3.119 -16.172 1 96.38 50 ILE B CA 1
ATOM 1818 C C . ILE B 1 50 ? -10.75 1.7 -16.719 1 96.38 50 ILE B C 1
ATOM 1820 O O . ILE B 1 50 ? -11.227 0.802 -16.016 1 96.38 50 ILE B O 1
ATOM 1824 N N . ASN B 1 51 ? -10.188 1.498 -17.922 1 91.75 51 ASN B N 1
ATOM 1825 C CA . ASN B 1 51 ? -10.375 0.223 -18.609 1 91.75 51 ASN B CA 1
ATOM 1826 C C . ASN B 1 51 ? -9.047 -0.485 -18.859 1 91.75 51 ASN B C 1
ATOM 1828 O O . ASN B 1 51 ? -9.031 -1.623 -19.328 1 91.75 51 ASN B O 1
ATOM 1832 N N . LYS B 1 52 ? -8.047 0.248 -18.609 1 92.44 52 LYS B N 1
ATOM 1833 C CA . LYS B 1 52 ? -6.715 -0.326 -18.734 1 92.44 52 LYS B CA 1
ATOM 1834 C C . LYS B 1 52 ? -5.945 -0.196 -17.422 1 92.44 52 LYS B C 1
ATOM 1836 O O . LYS B 1 52 ? -6.098 0.792 -16.703 1 92.44 52 LYS B O 1
ATOM 1841 N N . PHE B 1 53 ? -5.148 -1.145 -17.188 1 93.94 53 PHE B N 1
ATOM 1842 C CA . PHE B 1 53 ? -4.348 -1.098 -15.977 1 93.94 53 PHE B CA 1
ATOM 1843 C C . PHE B 1 53 ? -3.461 0.141 -15.961 1 93.94 53 PHE B C 1
ATOM 1845 O O . PHE B 1 53 ? -2.75 0.415 -16.938 1 93.94 53 PHE B O 1
ATOM 1852 N N . PRO B 1 54 ? -3.475 0.873 -14.953 1 96.06 54 PRO B N 1
ATOM 1853 C CA . PRO B 1 54 ? -2.801 2.174 -14.945 1 96.06 54 PRO B CA 1
ATOM 1854 C C . PRO B 1 54 ? -1.287 2.051 -14.773 1 96.06 54 PRO B C 1
ATOM 1856 O O . PRO B 1 54 ? -0.805 1.101 -14.156 1 96.06 54 PRO B O 1
ATOM 1859 N N . LYS B 1 55 ? -0.562 3.043 -15.258 1 96.81 55 LYS B N 1
ATOM 1860 C CA . LYS B 1 55 ? 0.891 3.086 -15.133 1 96.81 55 LYS B CA 1
ATOM 1861 C C . LYS B 1 55 ? 1.352 4.41 -14.523 1 96.81 55 LYS B C 1
ATOM 1863 O O . LYS B 1 55 ? 2.547 4.613 -14.305 1 96.81 55 LYS B O 1
ATOM 1868 N N . LYS B 1 56 ? 0.417 5.32 -14.367 1 98.56 56 LYS B N 1
ATOM 1869 C CA . LYS B 1 56 ? 0.687 6.621 -13.766 1 98.56 56 LYS B CA 1
ATOM 1870 C C . LYS B 1 56 ? -0.241 6.883 -12.586 1 98.56 56 LYS B C 1
ATOM 1872 O O . LYS B 1 56 ? -1.436 6.586 -12.648 1 98.56 56 LYS B O 1
ATOM 1877 N N . PHE B 1 57 ? 0.335 7.453 -11.617 1 98.75 57 PHE B N 1
ATOM 1878 C CA . PHE B 1 57 ? -0.389 7.582 -10.359 1 98.75 57 PHE B CA 1
ATOM 1879 C C . PHE B 1 57 ? -0.12 8.938 -9.719 1 98.75 57 PHE B C 1
ATOM 1881 O O . PHE B 1 57 ? 0.991 9.461 -9.812 1 98.75 57 PHE B O 1
ATOM 1888 N N . ARG B 1 58 ? -1.133 9.477 -9.109 1 98.75 58 ARG B N 1
ATOM 1889 C CA . ARG B 1 58 ? -0.946 10.469 -8.055 1 98.75 58 ARG B CA 1
ATOM 1890 C C . ARG B 1 58 ? -0.77 9.789 -6.695 1 98.75 58 ARG B C 1
ATOM 1892 O O . ARG B 1 58 ? -1.551 8.906 -6.328 1 98.75 58 ARG B O 1
ATOM 1899 N N . VAL B 1 59 ? 0.297 10.219 -6 1 98.75 59 VAL B N 1
ATOM 1900 C CA . VAL B 1 59 ? 0.627 9.453 -4.801 1 98.75 59 VAL B CA 1
ATOM 1901 C C . VAL B 1 59 ? 0.912 10.414 -3.645 1 98.75 59 VAL B C 1
ATOM 1903 O O . VAL B 1 59 ? 1.082 11.617 -3.854 1 98.75 59 VAL B O 1
ATOM 1906 N N . MET B 1 60 ? 0.833 9.914 -2.48 1 98.69 60 MET B N 1
ATOM 1907 C CA . MET B 1 60 ? 1.404 10.523 -1.283 1 98.69 60 MET B CA 1
ATOM 1908 C C . MET B 1 60 ? 2.641 9.758 -0.822 1 98.69 60 MET B C 1
ATOM 1910 O O . MET B 1 60 ? 2.59 8.547 -0.631 1 98.69 60 MET B O 1
ATOM 1914 N N . TYR B 1 61 ? 3.74 10.422 -0.721 1 98.31 61 TYR B N 1
ATOM 1915 C CA . TYR B 1 61 ? 4.941 9.883 -0.096 1 98.31 61 TYR B CA 1
ATOM 1916 C C . TYR B 1 61 ? 4.91 10.086 1.414 1 98.31 61 TYR B C 1
ATOM 1918 O O . TYR B 1 61 ? 4.535 11.156 1.896 1 98.31 61 TYR B O 1
ATOM 1926 N N . ILE B 1 62 ? 5.277 9.078 2.109 1 98.25 62 ILE B N 1
ATOM 1927 C CA . ILE B 1 62 ? 5.176 9.094 3.564 1 98.25 62 ILE B CA 1
ATOM 1928 C C . ILE B 1 62 ? 6.52 8.711 4.18 1 98.25 62 ILE B C 1
ATOM 1930 O O . ILE B 1 62 ? 7.082 7.664 3.861 1 98.25 62 ILE B O 1
ATOM 1934 N N . PHE B 1 63 ? 7.004 9.578 5.039 1 97.12 63 PHE B N 1
ATOM 1935 C CA . PHE B 1 63 ? 8.289 9.352 5.691 1 97.12 63 PHE B CA 1
ATOM 1936 C C . PHE B 1 63 ? 8.164 9.5 7.203 1 97.12 63 PHE B C 1
ATOM 1938 O O . PHE B 1 63 ? 7.402 10.344 7.688 1 97.12 63 PHE B O 1
ATOM 1945 N N . GLY B 1 64 ? 8.953 8.688 7.887 1 95.06 64 GLY B N 1
ATOM 1946 C CA . GLY B 1 64 ? 8.977 8.789 9.336 1 95.06 64 GLY B CA 1
ATOM 1947 C C . GLY B 1 64 ? 7.992 7.855 10.016 1 95.06 64 GLY B C 1
ATOM 1948 O O . GLY B 1 64 ? 7.406 6.984 9.375 1 95.06 64 GLY B O 1
ATOM 1949 N N . THR B 1 65 ? 7.996 7.887 11.305 1 93.44 65 THR B N 1
ATOM 1950 C CA . THR B 1 65 ? 7.105 7.129 12.172 1 93.44 65 THR B CA 1
ATOM 1951 C C . THR B 1 65 ? 6.438 8.047 13.195 1 93.44 65 THR B C 1
ATOM 1953 O O . THR B 1 65 ? 6.812 9.211 13.328 1 93.44 65 THR B O 1
ATOM 1956 N N . PRO B 1 66 ? 5.43 7.492 13.875 1 91.81 66 PRO B N 1
ATOM 1957 C CA . PRO B 1 66 ? 4.824 8.305 14.93 1 91.81 66 PRO B CA 1
ATOM 1958 C C . PRO B 1 66 ? 5.836 8.773 15.969 1 91.81 66 PRO B C 1
ATOM 1960 O O . PRO B 1 66 ? 5.684 9.859 16.547 1 91.81 66 PRO B O 1
ATOM 1963 N N . ASP B 1 67 ? 6.855 8.062 16.141 1 90.25 67 ASP B N 1
ATOM 1964 C CA . ASP B 1 67 ? 7.863 8.383 17.156 1 90.25 67 ASP B CA 1
ATOM 1965 C C . ASP B 1 67 ? 8.844 9.43 16.641 1 90.25 67 ASP B C 1
ATOM 1967 O O . ASP B 1 67 ? 9.352 10.242 17.422 1 90.25 67 ASP B O 1
ATOM 1971 N N . THR B 1 68 ? 9.094 9.477 15.398 1 90.31 68 THR B N 1
ATOM 1972 C CA . THR B 1 68 ? 10.117 10.359 14.852 1 90.31 68 THR B CA 1
ATOM 1973 C C . THR B 1 68 ? 9.477 11.555 14.156 1 90.31 68 THR B C 1
ATOM 1975 O O . THR B 1 68 ? 10.156 12.531 13.844 1 90.31 68 THR B O 1
ATOM 1978 N N . GLY B 1 69 ? 8.164 11.469 13.992 1 92.38 69 GLY B N 1
ATOM 1979 C CA . GLY B 1 69 ? 7.473 12.477 13.203 1 92.38 69 GLY B CA 1
ATOM 1980 C C . GLY B 1 69 ? 7.227 12.047 11.766 1 92.38 69 GLY B C 1
ATOM 1981 O O . GLY B 1 69 ? 8.109 11.492 11.125 1 92.38 69 GLY B O 1
ATOM 1982 N N . ILE B 1 70 ? 6.031 12.328 11.297 1 95.25 70 ILE B N 1
ATOM 1983 C CA . ILE B 1 70 ? 5.648 11.906 9.953 1 95.25 70 ILE B CA 1
ATOM 1984 C C . ILE B 1 70 ? 5.629 13.117 9.016 1 95.25 70 ILE B C 1
ATOM 1986 O O . ILE B 1 70 ? 5.102 14.172 9.367 1 95.25 70 ILE B O 1
ATOM 1990 N N . LYS B 1 71 ? 6.262 12.961 7.898 1 94.25 71 LYS B N 1
ATOM 1991 C CA . LYS B 1 71 ? 6.223 13.945 6.82 1 94.25 71 LYS B CA 1
ATOM 1992 C C . LYS B 1 71 ? 5.664 13.336 5.539 1 94.25 71 LYS B C 1
ATOM 1994 O O . LYS B 1 71 ? 5.973 12.188 5.203 1 94.25 71 LYS B O 1
ATOM 1999 N N . THR B 1 72 ? 4.859 14.164 4.867 1 95.06 72 THR B N 1
ATOM 2000 C CA . THR B 1 72 ? 4.266 13.664 3.633 1 95.06 72 THR B CA 1
ATOM 2001 C C . THR B 1 72 ? 4.453 14.672 2.5 1 95.06 72 THR B C 1
ATOM 2003 O O . THR B 1 72 ? 4.535 15.875 2.74 1 95.06 72 THR B O 1
ATOM 2006 N N . PHE B 1 73 ? 4.559 14.102 1.26 1 94.44 73 PHE B N 1
ATOM 2007 C CA . PHE B 1 73 ? 4.547 14.852 0.01 1 94.44 73 PHE B CA 1
ATOM 2008 C C . PHE B 1 73 ? 3.506 14.289 -0.951 1 94.44 73 PHE B C 1
ATOM 2010 O O . PHE B 1 73 ? 3.322 13.078 -1.031 1 94.44 73 PHE B O 1
ATOM 2017 N N . LEU B 1 74 ? 2.953 15.227 -1.574 1 97.69 74 LEU B N 1
ATOM 2018 C CA . LEU B 1 74 ? 2.223 14.781 -2.754 1 97.69 74 LEU B CA 1
ATOM 2019 C C . LEU B 1 74 ? 3.162 14.609 -3.943 1 97.69 74 LEU B C 1
ATOM 2021 O O . LEU B 1 74 ? 4.199 15.273 -4.02 1 97.69 74 LEU B O 1
ATOM 2025 N N . GLY B 1 75 ? 2.816 13.711 -4.82 1 98.5 75 GLY B N 1
ATOM 2026 C CA . GLY B 1 75 ? 3.664 13.5 -5.984 1 98.5 75 GLY B CA 1
ATOM 2027 C C . GLY B 1 75 ? 3.051 12.57 -7.008 1 98.5 75 GLY B C 1
ATOM 2028 O O . GLY B 1 75 ? 1.827 12.453 -7.094 1 98.5 75 GLY B O 1
ATOM 2029 N N . TYR B 1 76 ? 3.955 12.07 -7.801 1 98.81 76 TYR B N 1
ATOM 2030 C CA . TYR B 1 76 ? 3.59 11.18 -8.898 1 98.81 76 TYR B CA 1
ATOM 2031 C C . TYR B 1 76 ? 4.469 9.938 -8.914 1 98.81 76 TYR B C 1
ATOM 2033 O O . TYR B 1 76 ? 5.598 9.961 -8.414 1 98.81 76 TYR B O 1
ATOM 2041 N N . ALA B 1 77 ? 3.98 8.898 -9.336 1 98.81 77 ALA B N 1
ATOM 2042 C CA . ALA B 1 77 ? 4.719 7.66 -9.586 1 98.81 77 ALA B CA 1
ATOM 2043 C C . ALA B 1 77 ? 4.32 7.043 -10.922 1 98.81 77 ALA B C 1
ATOM 2045 O O . ALA B 1 77 ? 3.17 7.168 -11.352 1 98.81 77 ALA B O 1
ATOM 2046 N N . GLU B 1 78 ? 5.277 6.43 -11.562 1 98.81 78 GLU B N 1
ATOM 2047 C CA . GLU B 1 78 ? 5.051 5.797 -12.859 1 98.81 78 GLU B CA 1
ATOM 2048 C C . GLU B 1 78 ? 5.703 4.414 -12.914 1 98.81 78 GLU B C 1
ATOM 2050 O O . GLU B 1 78 ? 6.812 4.227 -12.414 1 98.81 78 GLU B O 1
ATOM 2055 N N . GLY B 1 79 ? 5.066 3.588 -13.633 1 97.81 79 GLY B N 1
ATOM 2056 C CA . GLY B 1 79 ? 5.496 2.209 -13.805 1 97.81 79 GLY B CA 1
ATOM 2057 C C . GLY B 1 79 ? 4.355 1.213 -13.727 1 97.81 79 GLY B C 1
ATOM 2058 O O . GLY B 1 79 ? 3.199 1.599 -13.555 1 97.81 79 GLY B O 1
ATOM 2059 N N . PRO B 1 80 ? 4.523 -0.088 -13.961 1 97.38 80 PRO B N 1
ATOM 2060 C CA . PRO B 1 80 ? 5.848 -0.648 -14.258 1 97.38 80 PRO B CA 1
ATOM 2061 C C . PRO B 1 80 ? 6.27 -0.438 -15.703 1 97.38 80 PRO B C 1
ATOM 2063 O O . PRO B 1 80 ? 5.438 -0.507 -16.609 1 97.38 80 PRO B O 1
ATOM 2066 N N . ASN B 1 81 ? 7.473 -0.026 -15.906 1 97.75 81 ASN B N 1
ATOM 2067 C CA . ASN B 1 81 ? 8.133 -0.209 -17.188 1 97.75 81 ASN B CA 1
ATOM 2068 C C . ASN B 1 81 ? 8.875 -1.539 -17.25 1 97.75 81 ASN B C 1
ATOM 2070 O O . ASN B 1 81 ? 9.828 -1.761 -16.5 1 97.75 81 ASN B O 1
ATOM 2074 N N . ILE B 1 82 ? 8.406 -2.391 -18.141 1 96.56 82 ILE B N 1
ATOM 2075 C CA . ILE B 1 82 ? 8.984 -3.727 -18.234 1 96.56 82 ILE B CA 1
ATOM 2076 C C . ILE B 1 82 ? 10.344 -3.654 -18.906 1 96.56 82 ILE B C 1
ATOM 2078 O O . ILE B 1 82 ? 10.469 -3.092 -20 1 96.56 82 ILE B O 1
ATOM 2082 N N . ILE B 1 83 ? 11.312 -4.141 -18.297 1 96 83 ILE B N 1
ATOM 2083 C CA . ILE B 1 83 ? 12.664 -4.238 -18.812 1 96 83 ILE B CA 1
ATOM 2084 C C . ILE B 1 83 ? 13.102 -5.703 -18.844 1 96 83 ILE B C 1
ATOM 2086 O O . ILE B 1 83 ? 12.43 -6.566 -18.266 1 96 83 ILE B O 1
ATOM 2090 N N . PRO B 1 84 ? 14.156 -6.02 -19.516 1 93.94 84 PRO B N 1
ATOM 2091 C CA . PRO B 1 84 ? 14.586 -7.418 -19.547 1 93.94 84 PRO B CA 1
ATOM 2092 C C . PRO B 1 84 ? 14.773 -8.008 -18.141 1 93.94 84 PRO B C 1
ATOM 2094 O O . PRO B 1 84 ? 15.594 -7.508 -17.359 1 93.94 84 PRO B O 1
ATOM 2097 N N . ASN B 1 85 ? 14.078 -8.906 -17.781 1 93.19 85 ASN B N 1
ATOM 2098 C CA . ASN B 1 85 ? 14.109 -9.672 -16.547 1 93.19 85 ASN B CA 1
ATOM 2099 C C . ASN B 1 85 ? 13.703 -8.82 -15.344 1 93.19 85 ASN B C 1
ATOM 2101 O O . ASN B 1 85 ? 14.141 -9.07 -14.219 1 93.19 85 ASN B O 1
ATOM 2105 N N . GLY B 1 86 ? 13.008 -7.746 -15.656 1 96.44 86 GLY B N 1
ATOM 2106 C CA . GLY B 1 86 ? 12.648 -6.949 -14.492 1 96.44 86 GLY B CA 1
ATOM 2107 C C . GLY B 1 86 ? 11.711 -5.801 -14.828 1 96.44 86 GLY B C 1
ATOM 2108 O O . GLY B 1 86 ? 11 -5.844 -15.836 1 96.44 86 GLY B O 1
ATOM 2109 N N . VAL B 1 87 ? 11.57 -4.926 -13.859 1 98.38 87 VAL B N 1
ATOM 2110 C CA . VAL B 1 87 ? 10.68 -3.777 -13.992 1 98.38 87 VAL B CA 1
ATOM 2111 C C . VAL B 1 87 ? 11.375 -2.525 -13.461 1 98.38 87 VAL B C 1
ATOM 2113 O O . VAL B 1 87 ? 12.328 -2.619 -12.688 1 98.38 87 VAL B O 1
ATOM 2116 N N . LYS B 1 88 ? 10.945 -1.439 -13.906 1 98.62 88 LYS B N 1
ATOM 2117 C CA . LYS B 1 88 ? 11.398 -0.134 -13.438 1 98.62 88 LYS B CA 1
ATOM 2118 C C . LYS B 1 88 ? 10.219 0.747 -13.031 1 98.62 88 LYS B C 1
ATOM 2120 O O . LYS B 1 88 ? 9.195 0.76 -13.711 1 98.62 88 LYS B O 1
ATOM 2125 N N . TYR B 1 89 ? 10.328 1.407 -11.914 1 98.88 89 TYR B N 1
ATOM 2126 C CA . TYR B 1 89 ? 9.422 2.455 -11.445 1 98.88 89 TYR B CA 1
ATOM 2127 C C . TYR B 1 89 ? 10.18 3.748 -11.18 1 98.88 89 TYR B C 1
ATOM 2129 O O . TYR B 1 89 ? 11.375 3.721 -10.875 1 98.88 89 TYR B O 1
ATOM 2137 N N . GLN B 1 90 ? 9.484 4.852 -11.266 1 98.88 90 GLN B N 1
ATOM 2138 C CA . GLN B 1 90 ? 10.047 6.145 -10.898 1 98.88 90 GLN B CA 1
ATOM 2139 C C . GLN B 1 90 ? 8.961 7.094 -10.398 1 98.88 90 GLN B C 1
ATOM 2141 O O . GLN B 1 90 ? 7.773 6.855 -10.609 1 98.88 90 GLN B O 1
ATOM 2146 N N . GLY B 1 91 ? 9.352 8.125 -9.727 1 98.75 91 GLY B N 1
ATOM 2147 C CA . GLY B 1 91 ? 8.406 9.125 -9.242 1 98.75 91 GLY B CA 1
ATOM 2148 C C . GLY B 1 91 ? 9.086 10.375 -8.719 1 98.75 91 GLY B C 1
ATOM 2149 O O . GLY B 1 91 ? 10.32 10.461 -8.695 1 98.75 91 GLY B O 1
ATOM 2150 N N . ASN B 1 92 ? 8.273 11.328 -8.422 1 98.62 92 ASN B N 1
ATOM 2151 C CA . ASN B 1 92 ? 8.758 12.602 -7.895 1 98.62 92 ASN B CA 1
ATOM 2152 C C . ASN B 1 92 ? 7.684 13.305 -7.066 1 98.62 92 ASN B C 1
ATOM 2154 O O . ASN B 1 92 ? 6.492 13.047 -7.238 1 98.62 92 ASN B O 1
ATOM 2158 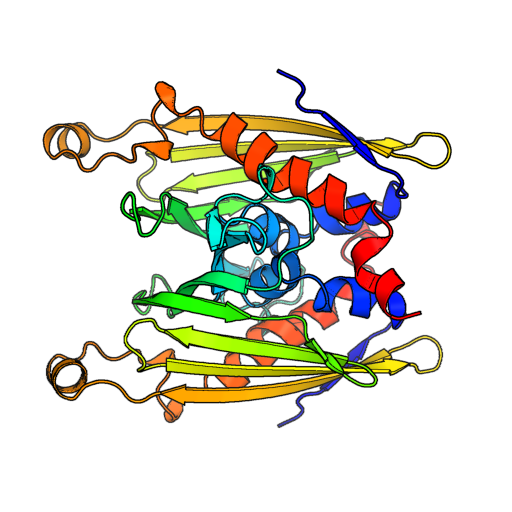N N . SER B 1 93 ? 8.188 14.148 -6.23 1 97.44 93 SER B N 1
ATOM 2159 C CA . SER B 1 93 ? 7.27 15.008 -5.492 1 97.44 93 SER B CA 1
ATOM 2160 C C . SER B 1 93 ? 6.773 16.156 -6.359 1 97.44 93 SER B C 1
ATOM 2162 O O . SER B 1 93 ? 7.469 16.594 -7.277 1 97.44 93 SER B O 1
ATOM 2164 N N . GLU B 1 94 ? 5.633 16.656 -6.035 1 96.38 94 GLU B N 1
ATOM 2165 C CA . GLU B 1 94 ? 5.039 17.766 -6.777 1 96.38 94 GLU B CA 1
ATOM 2166 C C . GLU B 1 94 ? 5.918 19.016 -6.695 1 96.38 94 GLU B C 1
ATOM 2168 O O . GLU B 1 94 ? 5.992 19.781 -7.652 1 96.38 94 GLU B O 1
ATOM 2173 N N . ASP B 1 95 ? 6.516 19.203 -5.566 1 93.06 95 ASP B N 1
ATOM 2174 C CA . ASP B 1 95 ? 7.328 20.391 -5.383 1 93.06 95 ASP B CA 1
ATOM 2175 C C . ASP B 1 95 ? 8.711 20.219 -6.004 1 93.06 95 ASP B C 1
ATOM 2177 O O . ASP B 1 95 ? 9.586 21.062 -5.828 1 93.06 95 ASP B O 1
ATOM 2181 N N . GLU B 1 96 ? 9 19.062 -6.59 1 94.56 96 GLU B N 1
ATOM 2182 C CA . GLU B 1 96 ? 10.188 18.75 -7.383 1 94.56 96 GLU B CA 1
ATOM 2183 C C . GLU B 1 96 ? 11.43 18.688 -6.504 1 94.56 96 GLU B C 1
ATOM 2185 O O . GLU B 1 96 ? 12.539 18.938 -6.973 1 94.56 96 GLU B O 1
ATOM 2190 N N . THR B 1 97 ? 11.258 18.375 -5.293 1 94.88 97 THR B N 1
ATOM 2191 C CA . THR B 1 97 ? 12.398 18.297 -4.387 1 94.88 97 THR B CA 1
ATOM 2192 C C . THR B 1 97 ? 12.852 16.859 -4.199 1 94.88 97 THR B C 1
ATOM 2194 O O . THR B 1 97 ? 13.953 16.609 -3.711 1 94.88 97 THR B O 1
ATOM 2197 N N . PHE B 1 98 ? 11.984 15.961 -4.5 1 97.06 98 PHE B N 1
ATOM 2198 C CA . PHE B 1 98 ? 12.258 14.547 -4.273 1 97.06 98 PHE B CA 1
ATOM 2199 C C . PHE B 1 98 ? 12 13.734 -5.539 1 97.06 98 PHE B C 1
ATOM 2201 O O . PHE B 1 98 ? 10.938 13.859 -6.156 1 97.06 98 PHE B O 1
ATOM 2208 N N . TYR B 1 99 ? 12.953 12.945 -5.988 1 98.19 99 TYR B N 1
ATOM 2209 C CA . TYR B 1 99 ? 12.875 12.016 -7.109 1 98.19 99 TYR B CA 1
ATOM 2210 C C . TYR B 1 99 ? 13.375 10.633 -6.707 1 98.19 99 TYR B C 1
ATOM 2212 O O . TYR B 1 99 ? 14.328 10.508 -5.941 1 98.19 99 TYR B O 1
ATOM 2220 N N . TRP B 1 100 ? 12.766 9.633 -7.223 1 98.44 100 TRP B N 1
ATOM 2221 C CA . TRP B 1 100 ? 13.242 8.273 -6.969 1 98.44 100 TRP B CA 1
ATOM 2222 C C . TRP B 1 100 ? 13.047 7.387 -8.195 1 98.44 100 TRP B C 1
ATOM 2224 O O . TRP B 1 100 ? 12.18 7.66 -9.031 1 98.44 100 TRP B O 1
ATOM 2234 N N . GLU B 1 101 ? 13.828 6.395 -8.344 1 98.75 101 GLU B N 1
ATOM 2235 C CA . GLU B 1 101 ? 13.703 5.309 -9.312 1 98.75 101 GLU B CA 1
ATOM 2236 C C . GLU B 1 101 ? 14.125 3.973 -8.695 1 98.75 101 GLU B C 1
ATOM 2238 O O . GLU B 1 101 ? 15.039 3.922 -7.875 1 98.75 101 GLU B O 1
ATOM 2243 N N . ILE B 1 102 ? 13.445 2.945 -9.07 1 98.69 102 ILE B N 1
ATOM 2244 C CA . ILE B 1 102 ? 13.805 1.612 -8.602 1 98.69 102 ILE B CA 1
ATOM 2245 C C . ILE B 1 102 ? 13.727 0.619 -9.766 1 98.69 102 ILE B C 1
ATOM 2247 O O . ILE B 1 102 ? 12.82 0.697 -10.594 1 98.69 102 ILE B O 1
ATOM 2251 N N . GLU B 1 103 ? 14.68 -0.203 -9.852 1 98.69 103 GLU B N 1
ATOM 2252 C CA . GLU B 1 103 ? 14.711 -1.358 -10.742 1 98.69 103 GLU B CA 1
ATOM 2253 C C . GLU B 1 103 ? 14.758 -2.664 -9.953 1 98.69 103 GLU B C 1
ATOM 2255 O O . GLU B 1 103 ? 15.484 -2.771 -8.969 1 98.69 103 GLU B O 1
ATOM 2260 N N . ILE B 1 104 ? 13.984 -3.561 -10.352 1 98.69 104 ILE B N 1
ATOM 2261 C CA . ILE B 1 104 ? 13.945 -4.883 -9.734 1 98.69 104 ILE B CA 1
ATOM 2262 C C . ILE B 1 104 ? 14.141 -5.957 -10.797 1 98.69 104 ILE B C 1
ATOM 2264 O O . ILE B 1 104 ? 13.391 -6.016 -11.773 1 98.69 104 ILE B O 1
ATOM 2268 N N . PHE B 1 105 ? 15.133 -6.762 -10.609 1 98.31 105 PHE B N 1
ATOM 2269 C CA . PHE B 1 105 ? 15.461 -7.824 -11.555 1 98.31 105 PHE B CA 1
ATOM 2270 C C . PHE B 1 105 ? 15.242 -9.195 -10.922 1 98.31 105 PHE B C 1
ATOM 2272 O O . PHE B 1 105 ? 15.57 -9.406 -9.75 1 98.31 105 PHE B O 1
ATOM 2279 N N . VAL B 1 106 ? 14.688 -10.07 -11.672 1 98.06 106 VAL B N 1
ATOM 2280 C CA . VAL B 1 106 ? 14.453 -11.43 -11.195 1 98.06 106 VAL B CA 1
ATOM 2281 C C . VAL B 1 106 ? 15.094 -12.43 -12.148 1 98.06 106 VAL B C 1
ATOM 2283 O O . VAL B 1 106 ? 14.82 -12.406 -13.352 1 98.06 106 VAL B O 1
ATOM 2286 N N . THR B 1 107 ? 15.938 -13.25 -11.664 1 97.25 107 THR B N 1
ATOM 2287 C CA . THR B 1 107 ? 16.562 -14.328 -12.43 1 97.25 107 THR B CA 1
ATOM 2288 C C . THR B 1 107 ? 16.188 -15.688 -11.859 1 97.25 107 THR B C 1
ATOM 2290 O O . THR B 1 107 ? 16.328 -15.922 -10.656 1 97.25 107 THR B O 1
ATOM 2293 N N . GLU B 1 108 ? 15.734 -16.531 -12.727 1 96.06 108 GLU B N 1
ATOM 2294 C CA . GLU B 1 108 ? 15.32 -17.875 -12.305 1 96.06 108 GLU B CA 1
ATOM 2295 C C . GLU B 1 108 ? 16.531 -18.766 -12.055 1 96.06 108 GLU B C 1
ATOM 2297 O O . GLU B 1 108 ? 17.5 -18.734 -12.82 1 96.06 108 GLU B O 1
ATOM 2302 N N . ARG B 1 109 ? 16.422 -19.531 -10.969 1 92.81 109 ARG B N 1
ATOM 2303 C CA . ARG B 1 109 ? 17.359 -20.594 -10.633 1 92.81 109 ARG B CA 1
ATOM 2304 C C . ARG B 1 109 ? 16.641 -21.922 -10.414 1 92.81 109 ARG B C 1
ATOM 2306 O O . ARG B 1 109 ? 15.453 -22.047 -10.711 1 92.81 109 ARG B O 1
ATOM 2313 N N . ILE B 1 110 ? 17.391 -22.891 -10.07 1 90.94 110 ILE B N 1
ATOM 2314 C CA . ILE B 1 110 ? 16.781 -24.188 -9.773 1 90.94 110 ILE B CA 1
ATOM 2315 C C . ILE B 1 110 ? 15.961 -24.078 -8.492 1 90.94 110 ILE B C 1
ATOM 2317 O O . ILE B 1 110 ? 16.516 -23.875 -7.406 1 90.94 110 ILE B O 1
ATOM 2321 N N . GLU B 1 111 ? 14.711 -24.141 -8.547 1 88.38 111 GLU B N 1
ATOM 2322 C CA . GLU B 1 111 ? 13.727 -24.125 -7.473 1 88.38 111 GLU B CA 1
ATOM 2323 C C . GLU B 1 111 ? 13.812 -22.844 -6.668 1 88.38 111 GLU B C 1
ATOM 2325 O O . GLU B 1 111 ? 13.5 -22.812 -5.477 1 88.38 111 GLU B O 1
ATOM 2330 N N . ALA B 1 112 ? 14.422 -21.828 -7.176 1 93.75 112 ALA B N 1
ATOM 2331 C CA . ALA B 1 112 ? 14.57 -20.547 -6.512 1 93.75 112 ALA B CA 1
ATOM 2332 C C . ALA B 1 112 ? 14.688 -19.406 -7.531 1 93.75 112 ALA B C 1
ATOM 2334 O O . ALA B 1 112 ? 14.781 -19.656 -8.734 1 93.75 112 ALA B O 1
ATOM 2335 N N . SER B 1 113 ? 14.547 -18.234 -7.062 1 95.94 113 SER B N 1
ATOM 2336 C CA . SER B 1 113 ? 14.773 -17.031 -7.867 1 95.94 113 SER B CA 1
ATOM 2337 C C . SER B 1 113 ? 15.609 -16 -7.113 1 95.94 113 SER B C 1
ATOM 2339 O O . SER B 1 113 ? 15.422 -15.805 -5.91 1 95.94 113 SER B O 1
ATOM 2341 N N . ASN B 1 114 ? 16.516 -15.461 -7.84 1 96.75 114 ASN B N 1
ATOM 2342 C CA . ASN B 1 114 ? 17.281 -14.352 -7.305 1 96.75 114 ASN B CA 1
ATOM 2343 C C . ASN B 1 114 ? 16.672 -13.008 -7.66 1 96.75 114 ASN B C 1
ATOM 2345 O O . ASN B 1 114 ? 16.328 -12.758 -8.82 1 96.75 114 ASN B O 1
ATOM 2349 N N . ILE B 1 115 ? 16.469 -12.219 -6.676 1 98 115 ILE B N 1
ATOM 2350 C CA . ILE B 1 115 ? 15.93 -10.883 -6.887 1 98 115 ILE B CA 1
ATOM 2351 C C . ILE B 1 115 ? 17.016 -9.844 -6.602 1 98 115 ILE B C 1
ATOM 2353 O O . ILE B 1 115 ? 17.656 -9.883 -5.551 1 98 115 ILE B O 1
ATOM 2357 N N . VAL B 1 116 ? 17.234 -8.922 -7.508 1 98.12 116 VAL B N 1
ATOM 2358 C CA . VAL B 1 116 ? 18.188 -7.82 -7.344 1 98.12 116 VAL B CA 1
ATOM 2359 C C . VAL B 1 116 ? 17.438 -6.488 -7.379 1 98.12 116 VAL B C 1
ATOM 2361 O O . VAL B 1 116 ? 16.609 -6.262 -8.258 1 98.12 116 VAL B O 1
ATOM 2364 N N . PHE B 1 117 ? 17.75 -5.672 -6.422 1 98.44 117 PHE B N 1
ATOM 2365 C CA . PHE B 1 117 ? 17.109 -4.367 -6.312 1 98.44 117 PHE B CA 1
ATOM 2366 C C . PHE B 1 117 ? 18.125 -3.25 -6.535 1 98.44 117 PHE B C 1
ATOM 2368 O O . PHE B 1 117 ? 19.234 -3.289 -5.984 1 98.44 117 PHE B O 1
ATOM 2375 N N . ASN B 1 118 ? 17.75 -2.27 -7.312 1 97.75 118 ASN B N 1
ATOM 2376 C CA . ASN B 1 118 ? 18.5 -1.025 -7.473 1 97.75 118 ASN B CA 1
ATOM 2377 C C . ASN B 1 118 ? 17.594 0.195 -7.273 1 97.75 118 ASN B C 1
ATOM 2379 O O . ASN B 1 118 ? 16.656 0.412 -8.039 1 97.75 118 ASN B O 1
ATOM 2383 N N . MET B 1 119 ? 17.891 0.952 -6.262 1 97.88 119 MET B N 1
ATOM 2384 C CA . MET B 1 119 ? 17.094 2.152 -6.016 1 97.88 119 MET B CA 1
ATOM 2385 C C . MET B 1 119 ? 17.984 3.377 -5.867 1 97.88 119 MET B C 1
ATOM 2387 O O . MET B 1 119 ? 19.047 3.305 -5.242 1 97.88 119 MET B O 1
ATOM 2391 N N . ASN B 1 120 ? 17.547 4.43 -6.488 1 97.12 120 ASN B N 1
ATOM 2392 C CA . ASN B 1 120 ? 18.203 5.734 -6.387 1 97.12 120 ASN B CA 1
ATOM 2393 C C . ASN B 1 120 ? 17.203 6.828 -6.023 1 97.12 120 ASN B C 1
ATOM 2395 O O . ASN B 1 120 ? 16.031 6.766 -6.41 1 97.12 120 ASN B O 1
ATOM 2399 N N . THR B 1 121 ? 17.719 7.773 -5.277 1 97.38 121 THR B N 1
ATOM 2400 C CA . THR B 1 121 ? 16.906 8.938 -4.941 1 97.38 121 THR B CA 1
ATOM 2401 C C . THR B 1 121 ? 17.719 10.227 -5.09 1 97.38 121 THR B C 1
ATOM 2403 O O . THR B 1 121 ? 18.938 10.211 -4.957 1 97.38 121 THR B O 1
ATOM 2406 N N . ILE B 1 122 ? 17.031 11.258 -5.445 1 96.75 122 ILE B N 1
ATOM 2407 C CA . ILE B 1 122 ? 17.547 12.625 -5.422 1 96.75 122 ILE B CA 1
ATOM 2408 C C . ILE B 1 122 ? 16.656 13.5 -4.535 1 96.75 122 ILE B C 1
ATOM 2410 O O . ILE B 1 122 ? 15.43 13.523 -4.707 1 96.75 122 ILE B O 1
ATOM 2414 N N . TYR B 1 123 ? 17.266 14.094 -3.568 1 95.19 123 TYR B N 1
ATOM 2415 C CA . TYR B 1 123 ? 16.547 14.984 -2.676 1 95.19 123 TYR B CA 1
ATOM 2416 C C . TYR B 1 123 ? 17.219 16.344 -2.592 1 95.19 123 TYR B C 1
ATOM 2418 O O . TYR B 1 123 ? 18.391 16.438 -2.188 1 95.19 123 TYR B O 1
ATOM 2426 N N . LYS B 1 124 ? 16.5 17.391 -3.039 1 93.12 124 LYS B N 1
ATOM 2427 C CA . LYS B 1 124 ? 16.969 18.781 -3.008 1 93.12 124 LYS B CA 1
ATOM 2428 C C . LYS B 1 124 ? 15.945 19.688 -2.328 1 93.12 124 LYS B C 1
ATOM 2430 O O . LYS B 1 124 ? 15.188 20.391 -2.998 1 93.12 124 LYS B O 1
ATOM 2435 N N . PRO B 1 125 ? 16 19.688 -1.025 1 90.06 125 PRO B N 1
ATOM 2436 C CA . PRO B 1 125 ? 15.031 20.547 -0.334 1 90.06 125 PRO B CA 1
ATOM 2437 C C . PRO B 1 125 ? 15.258 22.031 -0.593 1 90.06 125 PRO B C 1
ATOM 2439 O O . PRO B 1 125 ? 16.391 22.453 -0.835 1 90.06 125 PRO B O 1
ATOM 2442 N N . LYS B 1 126 ? 14.219 22.797 -0.499 1 88.06 126 LYS B N 1
ATOM 2443 C CA . LYS B 1 126 ? 14.336 24.234 -0.627 1 88.06 126 LYS B CA 1
ATOM 2444 C C . LYS B 1 126 ? 15.062 24.844 0.571 1 88.06 126 LYS B C 1
ATOM 2446 O O . LYS B 1 126 ? 15 24.297 1.678 1 88.06 126 LYS B O 1
ATOM 2451 N N . VAL B 1 127 ? 15.633 25.922 0.302 1 84.81 127 VAL B N 1
ATOM 2452 C CA . VAL B 1 127 ? 16.438 26.594 1.314 1 84.81 127 VAL B CA 1
ATOM 2453 C C . VAL B 1 127 ? 15.578 26.922 2.531 1 84.81 127 VAL B C 1
ATOM 2455 O O . VAL B 1 127 ? 15.992 26.703 3.672 1 84.81 127 VAL B O 1
ATOM 2458 N N . VAL B 1 128 ? 14.453 27.297 2.297 1 86.06 128 VAL B N 1
ATOM 2459 C CA . VAL B 1 128 ? 13.562 27.703 3.379 1 86.06 128 VAL B CA 1
ATOM 2460 C C . VAL B 1 128 ? 13.195 26.484 4.227 1 86.06 128 VAL B C 1
ATOM 2462 O O . VAL B 1 128 ? 13.086 26.578 5.449 1 86.06 128 VAL B O 1
ATOM 2465 N N . GLN B 1 129 ? 13 25.406 3.578 1 83 129 GLN B N 1
ATOM 2466 C CA . GLN B 1 129 ? 12.695 24.172 4.301 1 83 129 GLN B CA 1
ATOM 2467 C C . GLN B 1 129 ? 13.867 23.766 5.199 1 83 129 GLN B C 1
ATOM 2469 O O . GLN B 1 129 ? 13.656 23.328 6.332 1 83 129 GLN B O 1
ATOM 2474 N N . LYS B 1 130 ? 14.953 24.016 4.785 1 82.69 130 LYS B N 1
ATOM 2475 C CA . LYS B 1 130 ? 16.141 23.688 5.559 1 82.69 130 LYS B CA 1
ATOM 2476 C C . LYS B 1 130 ? 16.281 24.609 6.773 1 82.69 130 LYS B C 1
ATOM 2478 O O . LYS B 1 130 ? 16.516 24.125 7.891 1 82.69 130 LYS B O 1
ATOM 2483 N N . LEU B 1 131 ? 16.031 25.734 6.547 1 85.31 131 LEU B N 1
ATOM 2484 C CA . LEU B 1 131 ? 16.203 26.734 7.59 1 85.31 131 LEU B CA 1
ATOM 2485 C C . LEU B 1 131 ? 15.164 26.562 8.695 1 85.31 131 LEU B C 1
ATOM 2487 O O . LEU B 1 131 ? 15.453 26.781 9.867 1 85.31 131 LEU B O 1
ATOM 2491 N N . LEU B 1 132 ? 14 26.047 8.305 1 86.69 132 LEU B N 1
ATOM 2492 C CA . LEU B 1 132 ? 12.906 25.875 9.258 1 86.69 132 LEU B CA 1
ATOM 2493 C C . LEU B 1 132 ? 12.898 24.484 9.852 1 86.69 132 LEU B C 1
ATOM 2495 O O . LEU B 1 132 ? 12.031 24.141 10.656 1 86.69 132 LEU B O 1
ATOM 2499 N N . GLY B 1 133 ? 13.844 23.688 9.461 1 77.12 133 GLY B N 1
ATOM 2500 C CA . GLY B 1 133 ? 13.922 22.312 9.961 1 77.12 133 GLY B CA 1
ATOM 2501 C C . GLY B 1 133 ? 12.805 21.422 9.445 1 77.12 133 GLY B C 1
ATOM 2502 O O . GLY B 1 133 ? 12.406 20.469 10.117 1 77.12 133 GLY B O 1
ATOM 2503 N N . LYS B 1 134 ? 12.352 21.859 8.32 1 78.31 134 LYS B N 1
ATOM 2504 C CA . LYS B 1 134 ? 11.195 21.141 7.785 1 78.31 134 LYS B CA 1
ATOM 2505 C C . LYS B 1 134 ? 11.617 20.141 6.719 1 78.31 134 LYS B C 1
ATOM 2507 O O . LYS B 1 134 ? 10.773 19.5 6.082 1 78.31 134 LYS B O 1
ATOM 2512 N N . ASP B 1 135 ? 12.836 19.922 6.637 1 85.25 135 ASP B N 1
ATOM 2513 C CA . ASP B 1 135 ? 13.328 18.922 5.684 1 85.25 135 ASP B CA 1
ATOM 2514 C C . ASP B 1 135 ? 13.102 17.516 6.195 1 85.25 135 ASP B C 1
ATOM 2516 O O . ASP B 1 135 ? 12.969 17.297 7.402 1 85.25 135 ASP B O 1
ATOM 2520 N N . VAL B 1 136 ? 13.023 16.609 5.262 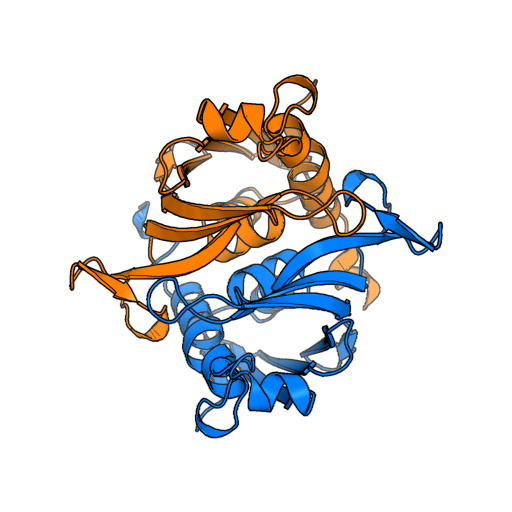1 90.06 136 VAL B N 1
ATOM 2521 C CA . VAL B 1 136 ? 12.711 15.219 5.59 1 90.06 136 VAL B CA 1
ATOM 2522 C C . VAL B 1 136 ? 13.984 14.484 5.992 1 90.06 136 VAL B C 1
ATOM 2524 O O . VAL B 1 136 ? 14.836 14.203 5.148 1 90.06 136 VAL B O 1
ATOM 2527 N N . LYS B 1 137 ? 14.094 14.117 7.207 1 88.81 137 LYS B N 1
ATOM 2528 C CA . LYS B 1 137 ? 15.289 13.484 7.754 1 88.81 137 LYS B CA 1
ATOM 2529 C C . LYS B 1 137 ? 15.594 12.172 7.039 1 88.81 137 LYS B C 1
ATOM 2531 O O . LYS B 1 137 ? 16.75 11.852 6.777 1 88.81 137 LYS B O 1
ATOM 2536 N N . GLU B 1 138 ? 14.539 11.445 6.66 1 92.38 138 GLU B N 1
ATOM 2537 C CA . GLU B 1 138 ? 14.648 10.133 6.035 1 92.38 138 GLU B CA 1
ATOM 2538 C C . GLU B 1 138 ? 15.195 10.242 4.613 1 92.38 138 GLU B C 1
ATOM 2540 O O . GLU B 1 138 ? 15.57 9.234 4.008 1 92.38 13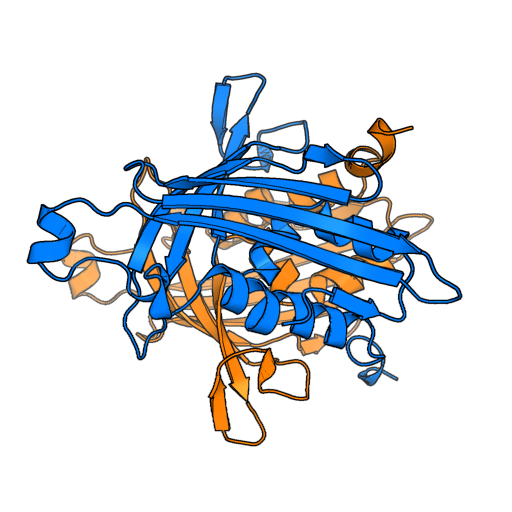8 GLU B O 1
ATOM 2545 N N . LEU B 1 139 ? 15.312 11.469 4.168 1 92.81 139 LEU B N 1
ATOM 2546 C CA . LEU B 1 139 ? 15.781 11.633 2.799 1 92.81 139 LEU B CA 1
ATOM 2547 C C . LEU B 1 139 ? 17.172 12.258 2.775 1 92.81 139 LEU B C 1
ATOM 2549 O O . LEU B 1 139 ? 17.75 12.453 1.703 1 92.81 139 LEU B O 1
ATOM 2553 N N . LYS B 1 140 ? 17.641 12.578 3.906 1 88.38 140 LYS B N 1
ATOM 2554 C CA . LYS B 1 140 ? 19.031 13.055 3.996 1 88.38 140 LYS B CA 1
ATOM 2555 C C . LYS B 1 140 ? 20.016 11.922 3.75 1 88.38 140 LYS B C 1
ATOM 2557 O O . LYS B 1 140 ? 19.703 10.75 4 1 88.38 140 LYS B O 1
ATOM 2562 N N . PRO B 1 141 ? 21.172 12.281 3.338 1 86.88 141 PRO B N 1
ATOM 2563 C CA . PRO B 1 141 ? 22.156 11.266 2.973 1 86.88 141 PRO B CA 1
ATOM 2564 C C . PRO B 1 141 ? 22.5 10.328 4.129 1 86.88 141 PRO B C 1
ATOM 2566 O O . PRO B 1 141 ? 22.75 9.141 3.914 1 86.88 141 PRO B O 1
ATOM 2569 N N . ASP B 1 142 ? 22.469 10.781 5.285 1 87 142 ASP B N 1
ATOM 2570 C CA . ASP B 1 142 ? 22.891 9.992 6.441 1 87 142 ASP B CA 1
ATOM 2571 C C . ASP B 1 142 ? 21.922 8.844 6.699 1 87 142 ASP B C 1
ATOM 2573 O O . ASP B 1 142 ? 22.312 7.789 7.207 1 87 142 ASP B O 1
ATOM 2577 N N . PHE B 1 143 ? 20.703 8.945 6.355 1 89.44 143 PHE B N 1
ATOM 2578 C CA . PHE B 1 143 ? 19.719 7.906 6.598 1 89.44 143 PHE B CA 1
ATOM 2579 C C . PHE B 1 143 ? 19.75 6.852 5.496 1 89.44 143 PHE B C 1
ATOM 2581 O O . PHE B 1 143 ? 19.453 5.684 5.734 1 89.44 143 PHE B O 1
ATOM 2588 N N . ASN B 1 144 ? 20.172 7.297 4.273 1 93.06 144 ASN B N 1
ATOM 2589 C CA . ASN B 1 144 ? 20.203 6.414 3.113 1 93.06 144 ASN B CA 1
ATOM 2590 C C . ASN B 1 144 ? 18.859 5.746 2.871 1 93.06 144 ASN B C 1
ATOM 2592 O O . ASN B 1 144 ? 18.734 4.527 2.996 1 93.06 144 ASN B O 1
ATOM 2596 N N . PHE B 1 145 ? 17.922 6.48 2.379 1 96.38 145 PHE B N 1
ATOM 2597 C CA . PHE B 1 145 ? 16.547 6.043 2.182 1 96.38 145 PHE B CA 1
ATOM 2598 C C . PHE B 1 145 ? 16.484 4.844 1.247 1 96.38 145 PHE B C 1
ATOM 2600 O O . PHE B 1 145 ? 15.797 3.861 1.53 1 96.38 145 PHE B O 1
ATOM 2607 N N . PRO B 1 146 ? 17.172 4.801 0.157 1 96.88 146 PRO B N 1
ATOM 2608 C CA . PRO B 1 146 ? 17.172 3.615 -0.7 1 96.88 146 PRO B CA 1
ATOM 2609 C C . PRO B 1 146 ? 17.531 2.34 0.056 1 96.88 146 PRO B C 1
ATOM 2611 O O . PRO B 1 146 ? 16.859 1.316 -0.089 1 96.88 146 PRO B O 1
ATOM 2614 N N . ASP B 1 147 ? 18.547 2.449 0.877 1 96.31 147 ASP B N 1
ATOM 2615 C CA . ASP B 1 147 ? 18.953 1.294 1.669 1 96.31 147 ASP B CA 1
ATOM 2616 C C . ASP B 1 147 ? 17.844 0.863 2.625 1 96.31 147 ASP B C 1
ATOM 2618 O O . ASP B 1 147 ? 17.609 -0.332 2.82 1 96.31 147 ASP B O 1
ATOM 2622 N N . HIS B 1 148 ? 17.234 1.822 3.207 1 97.31 148 HIS B N 1
ATOM 2623 C CA . HIS B 1 148 ? 16.125 1.543 4.113 1 97.31 148 HIS B CA 1
ATOM 2624 C C . HIS B 1 148 ? 15 0.803 3.4 1 97.31 148 HIS B C 1
ATOM 2626 O O . HIS B 1 148 ? 14.5 -0.208 3.9 1 97.31 148 HIS B O 1
ATOM 2632 N N . VAL B 1 149 ? 14.586 1.24 2.221 1 98 149 VAL B N 1
ATOM 2633 C CA . VAL B 1 149 ? 13.516 0.606 1.454 1 98 149 VAL B CA 1
ATOM 2634 C C . VAL B 1 149 ? 13.891 -0.839 1.138 1 98 149 VAL B C 1
ATOM 2636 O O . VAL B 1 149 ? 13.07 -1.747 1.271 1 98 149 VAL B O 1
ATOM 2639 N N . LEU B 1 150 ? 15.117 -1.032 0.756 1 97.94 150 LEU B N 1
ATOM 2640 C CA . LEU B 1 150 ? 15.555 -2.371 0.372 1 97.94 150 LEU B CA 1
ATOM 2641 C C . LEU B 1 150 ? 15.672 -3.275 1.594 1 97.94 150 LEU B C 1
ATOM 2643 O O . LEU B 1 150 ? 15.102 -4.371 1.618 1 97.94 150 LEU B O 1
ATOM 2647 N N . LYS B 1 151 ? 16.266 -2.801 2.627 1 96.75 151 LYS B N 1
ATOM 2648 C CA . LYS B 1 151 ? 16.703 -3.67 3.715 1 96.75 151 LYS B CA 1
ATOM 2649 C C . LYS B 1 151 ? 15.633 -3.793 4.789 1 96.75 151 LYS B C 1
ATOM 2651 O O . LYS B 1 151 ? 15.609 -4.766 5.547 1 96.75 151 LYS B O 1
ATOM 2656 N N . ALA B 1 152 ? 14.789 -2.805 4.852 1 97.38 152 ALA B N 1
ATOM 2657 C CA . ALA B 1 152 ? 13.789 -2.852 5.918 1 97.38 152 ALA B CA 1
ATOM 2658 C C . ALA B 1 152 ? 12.414 -3.227 5.367 1 97.38 152 ALA B C 1
ATOM 2660 O O . ALA B 1 152 ? 11.516 -3.586 6.125 1 97.38 152 ALA B O 1
ATOM 2661 N N . HIS B 1 153 ? 12.242 -3.174 4.051 1 97.81 153 HIS B N 1
ATOM 2662 C CA . HIS B 1 153 ? 10.93 -3.434 3.471 1 97.81 153 HIS B CA 1
ATOM 2663 C C . HIS B 1 153 ? 10.992 -4.562 2.447 1 97.81 153 HIS B C 1
ATOM 2665 O O . HIS B 1 153 ? 10.617 -5.699 2.746 1 97.81 153 HIS B O 1
ATOM 2671 N N . LEU B 1 154 ? 11.688 -4.406 1.355 1 98 154 LEU B N 1
ATOM 2672 C CA . LEU B 1 154 ? 11.586 -5.312 0.217 1 98 154 LEU B CA 1
ATOM 2673 C C . LEU B 1 154 ? 12.25 -6.652 0.53 1 98 154 LEU B C 1
ATOM 2675 O O . LEU B 1 154 ? 11.625 -7.707 0.383 1 98 154 LEU B O 1
ATOM 2679 N N . ILE B 1 155 ? 13.461 -6.605 0.958 1 97.12 155 ILE B N 1
ATOM 2680 C CA . ILE B 1 155 ? 14.195 -7.84 1.183 1 97.12 155 ILE B CA 1
ATOM 2681 C C . ILE B 1 155 ? 13.523 -8.648 2.291 1 97.12 155 ILE B C 1
ATOM 2683 O O . ILE B 1 155 ? 13.219 -9.828 2.109 1 97.12 155 ILE B O 1
ATOM 2687 N N . PRO B 1 156 ? 13.281 -8.031 3.432 1 96.69 156 PRO B N 1
ATOM 2688 C CA . PRO B 1 156 ? 12.594 -8.812 4.465 1 96.69 156 PRO B CA 1
ATOM 2689 C C . PRO B 1 156 ? 11.242 -9.352 3.998 1 96.69 156 PRO B C 1
ATOM 2691 O O . PRO B 1 156 ? 10.867 -10.469 4.348 1 96.69 156 PRO B O 1
ATOM 2694 N N . TYR B 1 157 ? 10.5 -8.609 3.234 1 97.12 157 TYR B N 1
ATOM 2695 C CA . TYR B 1 157 ? 9.219 -9.078 2.729 1 97.12 157 TYR B CA 1
ATOM 2696 C C . TYR B 1 157 ? 9.383 -10.359 1.921 1 97.12 157 TYR B C 1
ATOM 2698 O O . TYR B 1 157 ? 8.672 -11.344 2.146 1 97.12 157 TYR B O 1
ATOM 2706 N N . PHE B 1 158 ? 10.273 -10.336 0.99 1 96.31 158 PHE B N 1
ATOM 2707 C CA . PHE B 1 158 ? 10.414 -11.484 0.104 1 96.31 158 PHE B CA 1
ATOM 2708 C C . PHE B 1 158 ? 11.031 -12.672 0.847 1 96.31 158 PHE B C 1
ATOM 2710 O O . PHE B 1 158 ? 10.836 -13.82 0.455 1 96.31 158 PHE B O 1
ATOM 2717 N N . LYS B 1 159 ? 11.727 -12.359 1.875 1 93.38 159 LYS B N 1
ATOM 2718 C CA . LYS B 1 159 ? 12.156 -13.445 2.748 1 93.38 159 LYS B CA 1
ATOM 2719 C C . LYS B 1 159 ? 10.961 -14.172 3.359 1 93.38 159 LYS B C 1
ATOM 2721 O O . LYS B 1 159 ? 10.922 -15.406 3.383 1 93.38 159 LYS B O 1
ATOM 2726 N N . PHE B 1 160 ? 10 -13.383 3.811 1 92.38 160 PHE B N 1
ATOM 2727 C CA . PHE B 1 160 ? 8.781 -13.953 4.375 1 92.38 160 PHE B CA 1
ATOM 2728 C C . PHE B 1 160 ? 7.961 -14.648 3.295 1 92.38 160 PHE B C 1
ATOM 2730 O O . PHE B 1 160 ? 7.32 -15.672 3.557 1 92.38 160 PHE B O 1
ATOM 2737 N N . PHE B 1 161 ? 7.898 -14.086 2.189 1 86.25 161 PHE B N 1
ATOM 2738 C CA . PHE B 1 161 ? 7.148 -14.578 1.042 1 86.25 161 PHE B CA 1
ATOM 2739 C C . PHE B 1 161 ? 7.562 -16 0.703 1 86.25 161 PHE B C 1
ATOM 2741 O O . PHE B 1 161 ? 6.719 -16.844 0.361 1 86.25 161 PHE B O 1
ATOM 2748 N N . SER B 1 162 ? 8.812 -16.312 0.613 1 77.38 162 SER B N 1
ATOM 2749 C CA . SER B 1 162 ? 9.352 -17.625 0.296 1 77.38 162 SER B CA 1
ATOM 2750 C C . SER B 1 162 ? 9.102 -18.609 1.431 1 77.38 162 SER B C 1
ATOM 2752 O O . SER B 1 162 ? 9.055 -19.828 1.207 1 77.38 162 SER B O 1
ATOM 2754 N N . GLY B 1 163 ? 9.164 -18.078 2.566 1 64.19 163 GLY B N 1
ATOM 2755 C CA . GLY B 1 163 ? 9.016 -19 3.686 1 64.19 163 GLY B CA 1
ATOM 2756 C C . GLY B 1 163 ? 7.602 -19.516 3.842 1 64.19 163 GLY B C 1
ATOM 2757 O O . GLY B 1 163 ? 6.668 -18.984 3.236 1 64.19 163 GLY B O 1
ATOM 2758 N N . ASP B 1 164 ? 7.281 -20.875 4 1 49.81 164 ASP B N 1
ATOM 2759 C CA . ASP B 1 164 ? 6.086 -21.672 4.262 1 49.81 164 ASP B CA 1
ATOM 2760 C C . ASP B 1 164 ? 5.086 -20.875 5.113 1 49.81 164 ASP B C 1
ATOM 2762 O O . ASP B 1 164 ? 4.141 -21.453 5.656 1 49.81 164 ASP B O 1
ATOM 2766 N N . THR B 1 165 ? 5.398 -19.734 5.551 1 44.69 165 THR B N 1
ATOM 2767 C CA . THR B 1 165 ? 4.668 -19.406 6.773 1 44.69 165 THR B CA 1
ATOM 2768 C C . THR B 1 165 ? 3.221 -19.047 6.461 1 44.69 165 THR B C 1
ATOM 2770 O O . THR B 1 165 ? 2.375 -19 7.355 1 44.69 165 THR B O 1
ATOM 2773 N N . LEU B 1 166 ? 2.992 -18.234 5.418 1 45 166 LEU B N 1
ATOM 2774 C CA . LEU B 1 166 ? 1.644 -17.688 5.504 1 45 166 LEU B CA 1
ATOM 2775 C C . LEU B 1 166 ? 0.602 -18.797 5.531 1 45 166 LEU B C 1
ATOM 2777 O O . LEU B 1 166 ? -0.313 -18.781 6.359 1 45 166 LEU B O 1
ATOM 2781 N N . LEU B 1 167 ? 0.5 -19.656 4.422 1 42.91 167 LEU B N 1
ATOM 2782 C CA . LEU B 1 167 ? -0.562 -20.641 4.328 1 42.91 167 LEU B CA 1
ATOM 2783 C C . LEU B 1 167 ? -0.203 -21.906 5.125 1 42.91 167 LEU B C 1
ATOM 2785 O O . LEU B 1 167 ? -1.07 -22.734 5.406 1 42.91 167 LEU B O 1
ATOM 2789 N N . THR B 1 168 ? 0.957 -22.094 5.414 1 39.41 168 THR B N 1
ATOM 2790 C CA . THR B 1 168 ? 1.239 -23.406 5.984 1 39.41 168 THR B CA 1
ATOM 2791 C C . THR B 1 168 ? 0.71 -23.5 7.414 1 39.41 168 THR B C 1
ATOM 2793 O O . THR B 1 168 ? 0.648 -24.594 7.988 1 39.41 168 THR B O 1
ATOM 2796 N N . GLU B 1 169 ? 0.685 -22.5 8.023 1 37.41 169 GLU B N 1
ATOM 2797 C CA . GLU B 1 169 ? 0.233 -22.828 9.375 1 37.41 169 GLU B CA 1
ATOM 2798 C C . GLU B 1 169 ? -1.204 -23.344 9.367 1 37.41 169 GLU B C 1
ATOM 2800 O O . GLU B 1 169 ? -1.728 -23.75 10.406 1 37.41 169 GLU B O 1
ATOM 2805 N N . GLN B 1 170 ? -1.924 -23.156 8.391 1 34.19 170 GLN B N 1
ATOM 2806 C CA . GLN B 1 170 ? -3.301 -23.609 8.516 1 34.19 170 GLN B CA 1
ATOM 2807 C C . GLN B 1 170 ? -3.441 -25.062 8.039 1 34.19 170 GLN B C 1
ATOM 2809 O O . GLN B 1 170 ? -4.551 -25.594 7.969 1 34.19 170 GLN B O 1
ATOM 2814 N N . GLN B 1 171 ? -2.334 -25.781 7.652 1 29.77 171 GLN B N 1
ATOM 2815 C CA . GLN B 1 171 ? -2.578 -27.219 7.586 1 29.77 171 GLN B CA 1
ATOM 2816 C C . GLN B 1 171 ? -2.418 -27.875 8.961 1 29.77 171 GLN B C 1
ATOM 2818 O O . GLN B 1 171 ? -1.492 -27.547 9.703 1 29.77 171 GLN B O 1
#

Sequence (342 aa):
MNNSILVKAEKREIMKIITDPFRLFGIISHINILQVFDEENKVFTTLDKINKFPKKFRVMYIFGTPDTGIKTFLGYAEGPNIIPNGVKYQGNSEDETFYWEIEIFVTERIEASNIVFNMNTIYKPKVVQKLLGKDVKELKPDFNFPDHVLKAHLIPYFKFFSGDTLLTEQQMNNSILVKAEKREIMKIITDPFRLFGIISHINILQVFDEENKVFTTLDKINKFPKKFRVMYIFGTPDTGIKTFLGYAEGPNIIPNGVKYQGNSEDETFYWEIEIFVTERIEASNIVFNMNTIYKPKVVQKLLGKDVKELKPDFNFPDHVLKAHLIPYFKFFSGDTLLTEQQ

Foldseek 3Di:
DAQKDKFLDFLVVVQVQQQQCVNVCVLLVQKAFDFFAAPVVGDTHHPVPHDDDGFKTWIKGWADDPVGDIDIFTWMKGDQDDDVQWGKIKMAGPVRFKIKMKIWGWDDDDSIIMIGIDMDMGGHDDPVCVVVVNDGPCPDPVNPVVCCSSPVGVRVVSRVVRDCPPPPVVD/DAQKDKFLDFLVVVQVQQQQCVNLCVLLVQKAFDFFAAPVVRDTHHPVPHDDDGFKTWIKGWADDPVGDIDIFTWMKGDQDDDVQWGKIKMAGPVRFKIKMKIWGWDDDDSIIMIGIDMDMGGHDDPVCVVVVNDGPCPDPVNPVVCCSSPVGVRVVSRVVRDCPPPPVVD

Organism: Sulfurisphaera tokodaii (strain DSM 16993 / JCM 10545 / NBRC 100140 / 7) (NCBI:txid273063)

Solvent-accessible surface area (backbone atoms only — not comparable to full-atom values): 18119 Å² total; per-residue (Å²): 135,83,51,57,49,79,28,59,39,55,48,69,62,53,48,62,41,66,59,29,60,40,33,40,27,21,47,58,36,36,48,38,54,64,30,32,41,30,79,90,79,70,42,74,39,56,54,54,78,48,92,63,88,61,44,38,32,37,27,37,38,52,41,64,36,90,87,76,45,72,48,75,40,54,26,38,37,38,30,62,42,82,46,92,53,32,33,32,38,36,35,36,31,70,85,66,28,37,37,39,36,39,37,41,35,54,45,73,53,89,79,20,18,38,38,38,54,48,60,49,73,47,69,56,75,52,69,64,36,55,75,69,67,64,54,61,65,56,61,36,77,87,58,35,42,51,56,45,45,41,56,35,23,48,51,37,48,46,54,49,67,39,40,66,58,81,69,47,72,77,109,135,83,52,57,48,79,29,58,40,57,50,70,62,52,48,60,40,66,60,29,61,42,33,38,27,21,46,56,35,36,47,39,53,63,28,33,43,30,80,88,76,71,42,74,41,57,55,55,79,48,91,63,89,60,42,39,32,37,27,37,37,51,41,65,36,91,88,77,44,71,49,74,41,54,27,37,38,37,32,61,42,80,46,93,53,31,34,34,37,37,36,34,32,70,86,67,29,38,36,40,37,38,37,41,36,55,44,73,52,88,80,21,20,39,38,39,55,46,60,48,73,49,71,56,74,52,68,67,36,54,74,69,67,63,54,61,66,59,62,34,78,90,59,36,40,51,57,44,46,42,56,35,22,50,51,37,49,47,54,52,66,39,43,67,56,79,70,50,69,77,107